Protein AF-A0A1Y1ZPH9-F1 (afdb_monomer)

Nearest PDB structures (foldseek):
  6wdq-assembly1_B  TM=2.060E-01  e=7.265E+00  Homo sapiens

Foldseek 3Di:
DDDPPDPPPPQDPVNLVLQLQLQQLLALDPVCSVVRDSVLSNVQFHCLQDDHPDRDHRDPVSVVLLVLLVVLLVVLVVVVVDDPVRVPDADPPHADAFADDPDQVVVVVCVVRSHPDQSNLSSVQSSCCSPPVNPDHDDDDDPDDDLALQVRQVVQQVVCVVQVNDSNNNRYRDDDHGSPPSVNSVVDDPVVSVVSVVCCVPPNCVVVVVVVVVVVVVVVVVVVVVVVVVVVVVVVVVVVVVVVVCCVVVPVVVVVVVVVVVVVVCVVCVVVVVVVVVVVVVVVVVD

Organism: NCBI:txid1231657

pLDDT: mean 87.26, std 13.14, range [34.59, 98.19]

Radius of gyration: 37.03 Å; Cα contacts (8 Å, |Δi|>4): 220; chains: 1; bounding box: 61×46×113 Å

Structure (mmCIF, N/CA/C/O backbone):
data_AF-A0A1Y1ZPH9-F1
#
_entry.id   AF-A0A1Y1ZPH9-F1
#
loop_
_atom_site.group_PDB
_atom_site.id
_atom_site.type_symbol
_atom_site.label_atom_id
_atom_site.label_alt_id
_atom_site.label_comp_id
_atom_site.label_asym_id
_atom_site.label_entity_id
_atom_site.label_seq_id
_atom_site.pdbx_PDB_ins_code
_atom_site.Cartn_x
_atom_site.Cartn_y
_atom_site.Cartn_z
_atom_site.occupancy
_atom_site.B_iso_or_equiv
_atom_site.auth_seq_id
_atom_site.auth_comp_id
_atom_site.auth_asym_id
_atom_site.auth_atom_id
_atom_site.pdbx_PDB_model_num
ATOM 1 N N . MET A 1 1 ? 31.134 6.533 3.953 1.00 39.41 1 MET A N 1
ATOM 2 C CA . MET A 1 1 ? 30.762 6.276 2.541 1.00 39.41 1 MET A CA 1
ATOM 3 C C . MET A 1 1 ? 31.807 5.359 1.910 1.00 39.41 1 MET A C 1
ATOM 5 O O . MET A 1 1 ? 32.845 5.834 1.468 1.00 39.41 1 MET A O 1
ATOM 9 N N . LYS A 1 2 ? 31.605 4.035 1.969 1.00 34.59 2 LYS A N 1
ATOM 10 C CA . LYS A 1 2 ? 32.538 3.051 1.391 1.00 34.59 2 LYS A CA 1
ATOM 11 C C . LYS A 1 2 ? 32.290 2.919 -0.117 1.00 34.59 2 LYS A C 1
ATOM 13 O O . LYS A 1 2 ? 31.149 2.952 -0.567 1.00 34.59 2 LYS A O 1
ATOM 18 N N . ARG A 1 3 ? 33.382 2.810 -0.876 1.00 37.91 3 ARG A N 1
ATOM 19 C CA . ARG A 1 3 ? 33.433 2.681 -2.337 1.00 37.91 3 ARG A CA 1
ATOM 20 C C . ARG A 1 3 ? 32.697 1.409 -2.792 1.00 37.91 3 ARG A C 1
ATOM 22 O O . ARG A 1 3 ? 33.178 0.314 -2.535 1.00 37.91 3 ARG A O 1
ATOM 29 N N . TYR A 1 4 ? 31.579 1.545 -3.508 1.00 41.81 4 TYR A N 1
ATOM 30 C CA . TYR A 1 4 ? 30.924 0.445 -4.241 1.00 41.81 4 TYR A CA 1
ATOM 31 C C . TYR A 1 4 ? 31.559 0.242 -5.631 1.00 41.81 4 TYR A C 1
ATOM 33 O O . TYR A 1 4 ? 30.869 0.108 -6.638 1.00 41.81 4 TYR A O 1
ATOM 41 N N . THR A 1 5 ? 32.889 0.287 -5.715 1.00 41.38 5 THR A N 1
ATOM 42 C CA . THR A 1 5 ? 33.629 0.056 -6.962 1.00 41.38 5 THR A CA 1
ATOM 43 C C . THR A 1 5 ? 34.045 -1.405 -7.043 1.00 41.38 5 THR A C 1
ATOM 45 O O . THR A 1 5 ? 34.823 -1.863 -6.213 1.00 41.38 5 THR A O 1
ATOM 48 N N . ASN A 1 6 ? 33.538 -2.097 -8.066 1.00 42.22 6 ASN A N 1
ATOM 49 C CA . ASN A 1 6 ? 33.933 -3.437 -8.505 1.00 42.22 6 ASN A CA 1
ATOM 50 C C . ASN A 1 6 ? 33.904 -4.524 -7.428 1.00 42.22 6 ASN A C 1
ATOM 52 O O . ASN A 1 6 ? 34.929 -5.098 -7.070 1.00 42.22 6 ASN A O 1
ATOM 56 N N . ILE A 1 7 ? 32.696 -4.911 -7.015 1.00 44.34 7 ILE A N 1
ATOM 57 C CA . ILE A 1 7 ? 32.513 -6.271 -6.517 1.00 44.34 7 ILE A CA 1
ATOM 58 C C . ILE A 1 7 ? 32.487 -7.203 -7.737 1.00 44.34 7 ILE A C 1
ATOM 60 O O . ILE A 1 7 ? 31.428 -7.578 -8.237 1.00 44.34 7 ILE A O 1
ATOM 64 N N . ALA A 1 8 ? 33.665 -7.559 -8.249 1.00 44.66 8 ALA A N 1
ATOM 65 C CA . ALA A 1 8 ? 33.818 -8.771 -9.043 1.00 44.66 8 ALA A CA 1
ATOM 66 C C . ALA A 1 8 ? 33.678 -9.960 -8.078 1.00 44.66 8 ALA A C 1
ATOM 68 O O . ALA A 1 8 ? 34.652 -10.618 -7.728 1.00 44.66 8 ALA A O 1
ATOM 69 N N . VAL A 1 9 ? 32.464 -10.173 -7.553 1.00 57.84 9 VAL A N 1
ATOM 70 C CA . VAL A 1 9 ? 32.152 -11.404 -6.825 1.00 57.84 9 VAL A CA 1
ATOM 71 C C . VAL A 1 9 ? 32.376 -12.537 -7.819 1.00 57.84 9 VAL A C 1
ATOM 73 O O . VAL A 1 9 ? 31.907 -12.453 -8.957 1.00 57.84 9 VAL A O 1
ATOM 76 N N . ASN A 1 10 ? 33.058 -13.601 -7.401 1.00 70.50 10 ASN A N 1
ATOM 77 C CA . ASN A 1 10 ? 32.964 -14.893 -8.075 1.00 70.50 10 ASN A CA 1
ATOM 78 C C . ASN A 1 10 ? 31.515 -15.389 -7.946 1.00 70.50 10 ASN A C 1
ATOM 80 O O . ASN A 1 10 ? 31.182 -16.155 -7.049 1.00 70.50 10 ASN A O 1
ATOM 84 N N . ILE A 1 11 ? 30.628 -14.869 -8.794 1.00 78.12 11 ILE A N 1
ATOM 85 C CA . ILE A 1 11 ? 29.235 -15.299 -8.876 1.00 78.12 11 ILE A CA 1
ATOM 86 C C . ILE A 1 11 ? 29.246 -16.702 -9.481 1.00 78.12 11 ILE A C 1
ATOM 88 O O . ILE A 1 11 ? 29.842 -16.917 -10.541 1.00 78.12 11 ILE A O 1
ATOM 92 N N . SER A 1 12 ? 28.591 -17.656 -8.819 1.00 89.75 12 SER A N 1
ATOM 93 C CA . SER A 1 12 ? 28.500 -19.018 -9.338 1.00 89.75 12 SER A CA 1
ATOM 94 C C . SER A 1 12 ? 27.784 -19.035 -10.698 1.00 89.75 12 SER A C 1
ATOM 96 O O . SER A 1 12 ? 26.979 -18.156 -11.024 1.00 89.75 12 SER A O 1
ATOM 98 N N . GLN A 1 13 ? 28.037 -20.059 -11.519 1.00 88.88 13 GLN A N 1
ATOM 99 C CA . GLN A 1 13 ? 27.302 -20.219 -12.784 1.00 88.88 13 GLN A CA 1
ATOM 100 C C . GLN A 1 13 ? 25.789 -20.348 -12.557 1.00 88.88 13 GLN A C 1
ATOM 102 O O . GLN A 1 13 ? 24.994 -19.883 -13.377 1.00 88.88 13 GLN A O 1
ATOM 107 N N . GLN A 1 14 ? 25.391 -20.931 -11.424 1.00 91.56 14 GLN A N 1
ATOM 108 C CA . GLN A 1 14 ? 23.995 -21.069 -11.030 1.00 91.56 14 GLN A CA 1
ATOM 109 C C . GLN A 1 14 ? 23.357 -19.708 -10.721 1.00 91.56 14 GLN A C 1
ATOM 111 O O . GLN A 1 14 ? 22.280 -19.411 -11.241 1.00 91.56 14 GLN A O 1
ATOM 116 N N . ASP A 1 15 ? 24.043 -18.844 -9.973 1.00 90.50 15 ASP A N 1
ATOM 117 C CA . ASP A 1 15 ? 23.563 -17.495 -9.651 1.00 90.50 15 ASP A CA 1
ATOM 118 C C . ASP A 1 15 ? 23.495 -16.603 -10.896 1.00 90.50 15 ASP A C 1
ATOM 120 O O . ASP A 1 15 ? 22.542 -15.844 -11.083 1.00 90.50 15 ASP A O 1
ATOM 124 N N . LEU A 1 16 ? 24.470 -16.728 -11.804 1.00 89.75 16 LEU A N 1
ATOM 125 C CA . LEU A 1 16 ? 24.449 -16.064 -13.111 1.00 89.75 16 LEU A CA 1
ATOM 126 C C . LEU A 1 16 ? 23.242 -16.504 -13.948 1.00 89.75 16 LEU A C 1
ATOM 128 O O . LEU A 1 16 ? 22.573 -15.670 -14.565 1.00 89.75 16 LEU A O 1
ATOM 132 N N . ALA A 1 17 ? 22.947 -17.806 -13.968 1.00 92.12 17 ALA A N 1
ATOM 133 C CA . ALA A 1 17 ? 21.788 -18.343 -14.669 1.00 92.12 17 ALA A CA 1
ATOM 134 C C . ALA A 1 17 ? 20.468 -17.869 -14.042 1.00 92.12 17 ALA A C 1
ATOM 136 O O . ALA A 1 17 ? 19.539 -17.525 -14.776 1.00 92.12 17 ALA A O 1
ATOM 137 N N . LEU A 1 18 ? 20.389 -17.807 -12.710 1.00 93.25 18 LEU A N 1
ATOM 138 C CA . LEU A 1 18 ? 19.223 -17.303 -11.988 1.00 93.25 18 LEU A CA 1
ATOM 139 C C . LEU A 1 18 ? 18.989 -15.813 -12.266 1.00 93.25 18 LEU A C 1
ATOM 141 O O . LEU A 1 18 ? 17.883 -15.432 -12.652 1.00 93.25 18 LEU A O 1
ATOM 145 N N . ALA A 1 19 ? 20.028 -14.984 -12.155 1.00 91.19 19 ALA A N 1
ATOM 146 C CA . ALA A 1 19 ? 19.949 -13.556 -12.452 1.00 91.19 19 ALA A CA 1
ATOM 147 C C . ALA A 1 19 ? 19.468 -13.301 -13.889 1.00 91.19 19 ALA A C 1
ATOM 149 O O . ALA A 1 19 ? 18.577 -12.483 -14.109 1.00 91.19 19 ALA A O 1
ATOM 150 N N . TYR A 1 20 ? 19.987 -14.063 -14.858 1.00 91.19 20 TYR A N 1
ATOM 151 C CA . TYR A 1 20 ? 19.542 -13.974 -16.247 1.00 91.19 20 TYR A CA 1
ATOM 152 C C . TYR A 1 20 ? 18.053 -14.326 -16.403 1.00 91.19 20 TYR A C 1
ATOM 154 O O . TYR A 1 20 ? 17.322 -13.617 -17.092 1.00 91.19 20 TYR A O 1
ATOM 162 N N . ARG A 1 21 ? 17.573 -15.386 -15.737 1.00 92.50 21 ARG A N 1
ATOM 163 C CA . ARG A 1 21 ? 16.145 -15.758 -15.757 1.00 92.50 21 ARG A CA 1
ATOM 164 C C . ARG A 1 21 ? 15.258 -14.646 -15.191 1.00 92.50 21 ARG A C 1
ATOM 166 O O . ARG A 1 21 ? 14.198 -14.392 -15.756 1.00 92.50 21 ARG A O 1
ATOM 173 N N . ILE A 1 22 ? 15.696 -13.964 -14.131 1.00 92.69 22 ILE A N 1
ATOM 174 C CA . ILE A 1 22 ? 14.984 -12.815 -13.546 1.00 92.69 22 ILE A CA 1
ATOM 175 C C . ILE A 1 22 ? 14.958 -11.630 -14.525 1.00 92.69 22 ILE A C 1
ATOM 177 O O . ILE A 1 22 ? 13.895 -11.056 -14.767 1.00 92.69 22 ILE A O 1
ATOM 181 N N . ASP A 1 23 ? 16.093 -11.293 -15.149 1.00 89.50 23 ASP A N 1
ATOM 182 C CA . ASP A 1 23 ? 16.175 -10.215 -16.148 1.00 89.50 23 ASP A CA 1
ATOM 183 C C . ASP A 1 23 ? 15.233 -10.460 -17.346 1.00 89.50 23 ASP A C 1
ATOM 185 O O . ASP A 1 23 ? 14.631 -9.514 -17.874 1.00 89.50 23 ASP A O 1
ATOM 189 N N . VAL A 1 24 ? 15.087 -11.725 -17.760 1.00 88.50 24 VAL A N 1
ATOM 190 C CA . VAL A 1 24 ? 14.150 -12.156 -18.808 1.00 88.50 24 VAL A CA 1
ATOM 191 C C . VAL A 1 24 ? 12.698 -12.076 -18.330 1.00 88.50 24 VAL A C 1
ATOM 193 O O . VAL A 1 24 ? 11.854 -11.551 -19.054 1.00 88.50 24 VAL A O 1
ATOM 196 N N . ALA A 1 25 ? 12.395 -12.520 -17.107 1.00 89.56 25 ALA A N 1
ATOM 197 C CA . ALA A 1 25 ? 11.035 -12.507 -16.557 1.00 89.56 25 ALA A CA 1
ATOM 198 C C . ALA A 1 25 ? 10.433 -11.095 -16.448 1.00 89.56 25 ALA A C 1
ATOM 200 O O . ALA A 1 25 ? 9.227 -10.928 -16.600 1.00 89.56 25 ALA A O 1
ATOM 201 N N . LEU A 1 26 ? 11.264 -10.063 -16.278 1.00 85.62 26 LEU A N 1
ATOM 202 C CA . LEU A 1 26 ? 10.818 -8.666 -16.257 1.00 85.62 26 LEU A CA 1
ATOM 203 C C . LEU A 1 26 ? 10.283 -8.163 -17.617 1.00 85.62 26 LEU A C 1
ATOM 205 O O . LEU A 1 26 ? 9.878 -7.002 -17.736 1.00 85.62 26 LEU A O 1
ATOM 209 N N . GLN A 1 27 ? 10.419 -8.912 -18.718 1.00 74.06 27 GLN A N 1
ATOM 210 C CA . GLN A 1 27 ? 10.237 -8.403 -20.086 1.00 74.06 27 GLN A CA 1
ATOM 211 C C . GLN A 1 27 ? 8.806 -8.546 -20.615 1.00 74.06 27 GLN A C 1
ATOM 213 O O . GLN A 1 27 ? 8.346 -9.653 -20.860 1.00 74.06 27 GLN A O 1
ATOM 218 N N . PRO A 1 28 ? 8.133 -7.430 -20.948 1.00 62.50 28 PRO A N 1
ATOM 219 C CA . PRO A 1 28 ? 6.771 -7.476 -21.483 1.00 62.50 28 PRO A CA 1
ATOM 220 C C . PRO A 1 28 ? 6.656 -7.857 -22.962 1.00 62.50 28 PRO A C 1
ATOM 222 O O . PRO A 1 28 ? 5.552 -7.875 -23.493 1.00 62.50 28 PRO A O 1
ATOM 225 N N . SER A 1 29 ? 7.763 -8.052 -23.686 1.00 60.94 29 SER A N 1
ATOM 226 C CA . SER A 1 29 ? 7.715 -8.357 -25.124 1.00 60.94 29 SER A CA 1
ATOM 227 C C . SER A 1 29 ? 8.994 -9.030 -25.610 1.00 60.94 29 SER A C 1
ATOM 229 O O . SER A 1 29 ? 10.088 -8.579 -25.259 1.00 60.94 29 SER A O 1
ATOM 231 N N . VAL A 1 30 ? 8.851 -9.985 -26.530 1.00 55.72 30 VAL A N 1
ATOM 232 C CA . VAL A 1 30 ? 9.946 -10.745 -27.162 1.00 55.72 30 VAL A CA 1
ATOM 233 C C . VAL A 1 30 ? 10.984 -9.840 -27.851 1.00 55.72 30 VAL A C 1
ATOM 235 O O . VAL A 1 30 ? 12.180 -10.109 -27.806 1.00 55.72 30 VAL A O 1
ATOM 238 N N . ALA A 1 31 ? 10.566 -8.708 -28.429 1.00 58.59 31 ALA A N 1
ATOM 239 C CA . ALA A 1 31 ? 11.478 -7.774 -29.100 1.00 58.59 31 ALA A CA 1
ATOM 240 C C . ALA A 1 31 ? 12.470 -7.098 -28.133 1.00 58.59 31 ALA A C 1
ATOM 242 O O . ALA A 1 31 ? 13.662 -7.010 -28.415 1.00 58.59 31 ALA A O 1
ATOM 243 N N . ARG A 1 32 ? 12.002 -6.669 -26.951 1.00 59.66 32 ARG A N 1
ATOM 244 C CA . ARG A 1 32 ? 12.881 -6.128 -25.896 1.00 59.66 32 ARG A CA 1
ATOM 245 C C . ARG A 1 32 ? 13.661 -7.221 -25.176 1.00 59.66 32 ARG A C 1
ATOM 247 O O . ARG A 1 32 ? 14.677 -6.908 -24.559 1.00 59.66 32 ARG A O 1
ATOM 254 N N . ALA A 1 33 ? 13.225 -8.476 -25.295 1.00 57.44 33 ALA A N 1
ATOM 255 C CA . ALA A 1 33 ? 13.911 -9.598 -24.686 1.00 57.44 33 ALA A CA 1
ATOM 256 C C . ALA A 1 33 ? 15.308 -9.828 -25.227 1.00 57.44 33 ALA A C 1
ATOM 258 O O . ALA A 1 33 ? 16.253 -10.025 -24.469 1.00 57.44 33 ALA A O 1
ATOM 259 N N . ARG A 1 34 ? 15.452 -9.647 -26.540 1.00 61.75 34 ARG A N 1
ATOM 260 C CA . ARG A 1 34 ? 16.733 -9.747 -27.243 1.00 61.75 34 ARG A CA 1
ATOM 261 C C . ARG A 1 34 ? 17.777 -8.734 -26.761 1.00 61.75 34 ARG A C 1
ATOM 263 O O . ARG A 1 34 ? 18.962 -8.930 -27.006 1.00 61.75 34 ARG A O 1
ATOM 270 N N . ARG A 1 35 ? 17.357 -7.669 -26.066 1.00 78.69 35 ARG A N 1
ATOM 271 C CA . ARG A 1 35 ? 18.254 -6.620 -25.570 1.00 78.69 35 ARG A CA 1
ATOM 272 C C . ARG A 1 35 ? 19.009 -7.018 -24.300 1.00 78.69 35 ARG A C 1
ATOM 274 O O . ARG A 1 35 ? 20.110 -6.522 -24.104 1.00 78.69 35 ARG A O 1
ATOM 281 N N . TRP A 1 36 ? 18.455 -7.897 -23.461 1.00 82.12 36 TRP A N 1
ATOM 282 C CA . TRP A 1 36 ? 19.142 -8.410 -22.270 1.00 82.12 36 TRP A CA 1
ATOM 283 C C . TRP A 1 36 ? 19.551 -9.861 -22.498 1.00 82.12 36 TRP A C 1
ATOM 285 O O . TRP A 1 36 ? 18.711 -10.736 -22.692 1.00 82.12 36 TRP A O 1
ATOM 295 N N . ASN A 1 37 ? 20.854 -10.118 -22.488 1.00 87.81 37 ASN A N 1
ATOM 296 C CA . ASN A 1 37 ? 21.428 -11.425 -22.784 1.00 87.81 37 ASN A CA 1
ATOM 297 C C . ASN A 1 37 ? 22.414 -11.851 -21.687 1.00 87.81 37 ASN A C 1
ATOM 299 O O . ASN A 1 37 ? 22.807 -11.055 -20.833 1.00 87.81 37 ASN A O 1
ATOM 303 N N . ARG A 1 38 ? 22.841 -13.118 -21.733 1.00 88.62 38 ARG A N 1
ATOM 304 C CA . ARG A 1 38 ? 23.772 -13.690 -20.749 1.00 88.62 38 ARG A CA 1
ATOM 305 C C . ARG A 1 38 ? 25.101 -12.938 -20.669 1.00 88.62 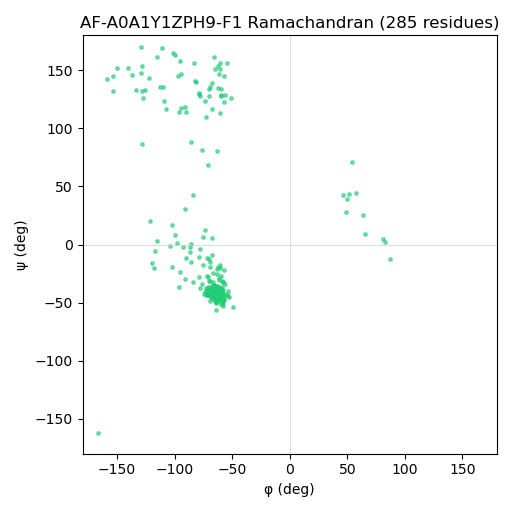38 ARG A C 1
ATOM 307 O O . ARG A 1 38 ? 25.673 -12.881 -19.587 1.00 88.62 38 ARG A O 1
ATOM 314 N N . ALA A 1 39 ? 25.586 -12.359 -21.770 1.00 89.12 39 ALA A N 1
ATOM 315 C CA . ALA A 1 39 ? 26.833 -11.596 -21.769 1.00 89.12 39 ALA A CA 1
ATOM 316 C C . ALA A 1 39 ? 26.698 -10.313 -20.935 1.00 89.12 39 ALA A C 1
ATOM 318 O O . ALA A 1 39 ? 27.564 -10.033 -20.111 1.00 89.12 39 ALA A O 1
ATOM 319 N N . LEU A 1 40 ? 25.578 -9.593 -21.064 1.00 87.38 40 LEU A N 1
ATOM 320 C CA . LEU A 1 40 ? 25.278 -8.418 -20.240 1.00 87.38 40 LEU A CA 1
ATOM 321 C C . LEU A 1 40 ? 25.116 -8.784 -18.762 1.00 87.38 40 LEU A C 1
ATOM 323 O O . LEU A 1 40 ? 25.691 -8.114 -17.905 1.00 87.38 40 LEU A O 1
ATOM 327 N N . THR A 1 41 ? 24.407 -9.876 -18.457 1.00 86.12 41 THR A N 1
ATOM 328 C CA . THR A 1 41 ? 24.297 -10.378 -17.080 1.00 86.12 41 THR A CA 1
ATOM 329 C C . THR A 1 41 ? 25.675 -10.779 -16.528 1.00 86.12 41 THR A C 1
ATOM 331 O O . THR A 1 41 ? 26.012 -10.433 -15.394 1.00 86.12 41 THR A O 1
ATOM 334 N N . LYS A 1 42 ? 26.527 -11.438 -17.322 1.00 86.44 42 LYS A N 1
ATOM 335 C CA . LYS A 1 42 ? 27.904 -11.786 -16.926 1.00 86.44 42 LYS A CA 1
ATOM 336 C C . LYS A 1 42 ? 28.769 -10.546 -16.687 1.00 86.44 42 LYS A C 1
ATOM 338 O O . LYS A 1 42 ? 29.545 -10.530 -15.742 1.00 86.44 42 LYS A O 1
ATOM 343 N N . ALA A 1 43 ? 28.576 -9.494 -17.477 1.00 85.62 43 ALA A N 1
ATOM 344 C CA . ALA A 1 43 ? 29.225 -8.195 -17.304 1.00 85.62 43 ALA A CA 1
ATOM 345 C C . ALA A 1 43 ? 28.637 -7.351 -16.150 1.00 85.62 43 ALA A C 1
ATOM 347 O O . ALA A 1 43 ? 29.001 -6.191 -15.986 1.00 85.62 43 ALA A O 1
ATOM 348 N N . GLY A 1 44 ? 27.720 -7.903 -15.345 1.00 82.44 44 GLY A N 1
ATOM 349 C CA . GLY A 1 44 ? 27.164 -7.224 -14.170 1.00 82.44 44 GLY A CA 1
ATOM 350 C C . GLY A 1 44 ? 26.021 -6.252 -14.471 1.00 82.44 44 GLY A C 1
ATOM 351 O O . GLY A 1 44 ? 25.470 -5.653 -13.548 1.00 82.44 44 GLY A O 1
ATOM 352 N N . HIS A 1 45 ? 25.595 -6.121 -15.729 1.00 85.88 45 HIS A N 1
ATOM 353 C CA . HIS A 1 45 ? 24.394 -5.355 -16.040 1.00 85.88 45 HIS A CA 1
ATOM 354 C C . HIS A 1 45 ? 23.161 -6.116 -15.543 1.00 85.88 45 HIS A C 1
ATOM 356 O O . HIS A 1 45 ? 23.029 -7.325 -15.743 1.00 85.88 45 HIS A O 1
ATOM 362 N N . ARG A 1 46 ? 22.256 -5.403 -14.876 1.00 86.00 46 ARG A N 1
ATOM 363 C CA . ARG A 1 46 ? 20.981 -5.929 -14.377 1.00 86.00 46 ARG A CA 1
ATOM 364 C C . ARG A 1 46 ? 19.892 -4.951 -14.735 1.00 86.00 46 ARG A C 1
ATOM 366 O O . ARG A 1 46 ? 20.043 -3.755 -14.486 1.00 86.00 46 ARG A O 1
ATOM 373 N N . ARG A 1 47 ? 18.777 -5.437 -15.271 1.00 82.75 47 ARG A N 1
ATOM 374 C CA . ARG A 1 47 ? 17.702 -4.540 -15.699 1.00 82.75 47 ARG A CA 1
ATOM 375 C C . ARG A 1 47 ? 17.104 -3.772 -14.526 1.00 82.75 47 ARG A C 1
ATOM 377 O O . ARG A 1 47 ? 16.864 -2.577 -14.638 1.00 82.75 47 ARG A O 1
ATOM 384 N N . TYR A 1 48 ? 16.888 -4.456 -13.408 1.00 82.88 48 TYR A N 1
ATOM 385 C CA . TYR A 1 48 ? 16.304 -3.881 -12.196 1.00 82.88 48 TYR A CA 1
ATOM 386 C C . TYR A 1 48 ? 17.252 -2.928 -11.448 1.00 82.88 48 TYR A C 1
ATOM 388 O O . TYR A 1 48 ? 16.803 -2.191 -10.576 1.00 82.88 48 TYR A O 1
ATOM 396 N N . LEU A 1 49 ? 18.542 -2.903 -11.810 1.00 86.94 49 LEU A N 1
ATOM 397 C CA . LEU A 1 49 ? 19.524 -1.938 -11.299 1.00 86.94 49 LEU A CA 1
ATOM 398 C C . LEU A 1 49 ? 19.865 -0.844 -12.320 1.00 86.94 49 LEU A C 1
ATOM 400 O O . LEU A 1 49 ? 20.663 0.044 -12.023 1.00 86.94 49 LEU A O 1
ATOM 404 N N . ALA A 1 50 ? 19.283 -0.890 -13.517 1.00 83.62 50 ALA A N 1
ATOM 405 C CA . ALA A 1 50 ? 19.506 0.082 -14.577 1.00 83.62 50 ALA A CA 1
ATOM 406 C C . ALA A 1 50 ? 18.345 1.082 -14.668 1.00 83.62 50 ALA A C 1
ATOM 408 O O . ALA A 1 50 ? 17.254 0.877 -14.133 1.00 83.62 50 ALA A O 1
ATOM 409 N N . LYS A 1 51 ? 18.575 2.195 -15.372 1.00 77.56 51 LYS A N 1
ATOM 410 C CA . LYS A 1 51 ? 17.493 3.117 -15.728 1.00 77.56 51 LYS A CA 1
ATOM 411 C C . LYS A 1 51 ? 16.579 2.440 -16.754 1.00 77.56 51 LYS A C 1
ATOM 413 O O . LYS A 1 51 ? 17.065 1.833 -17.709 1.00 77.56 51 LYS A O 1
ATOM 418 N N . ASP A 1 52 ? 15.264 2.559 -16.568 1.00 70.81 52 ASP A N 1
ATOM 419 C CA . ASP A 1 52 ? 14.282 1.879 -17.420 1.00 70.81 52 ASP A CA 1
ATOM 420 C C . ASP A 1 52 ? 14.537 2.120 -18.907 1.00 70.81 52 ASP A C 1
ATOM 422 O O . ASP A 1 52 ? 14.619 3.255 -19.371 1.00 70.81 52 ASP A O 1
ATOM 426 N N . GLY A 1 53 ? 14.641 1.025 -19.659 1.00 67.94 53 GLY A N 1
ATOM 427 C CA . GLY A 1 53 ? 14.821 1.074 -21.106 1.00 67.94 53 GLY A CA 1
ATOM 428 C C . GLY A 1 53 ? 16.253 1.323 -21.583 1.00 67.94 53 GLY A C 1
ATOM 429 O O . GLY A 1 53 ? 16.448 1.387 -22.797 1.00 67.94 53 GLY A O 1
ATOM 430 N N . TYR A 1 54 ? 17.254 1.389 -20.701 1.00 76.19 54 TYR A N 1
ATOM 431 C CA . TYR A 1 54 ? 18.659 1.550 -21.084 1.00 76.19 54 TYR A CA 1
ATOM 432 C C . TYR A 1 54 ? 19.530 0.406 -20.549 1.00 76.19 54 TYR A C 1
ATOM 434 O O . TYR A 1 54 ? 19.316 -0.093 -19.447 1.00 76.19 54 TYR A O 1
ATOM 442 N N . ILE A 1 55 ? 20.525 -0.016 -21.339 1.00 80.81 55 ILE A N 1
ATOM 443 C CA . ILE A 1 55 ? 21.594 -0.903 -20.861 1.00 80.81 55 ILE A CA 1
ATOM 444 C C . ILE A 1 55 ? 22.647 0.009 -20.238 1.00 80.81 55 ILE A C 1
ATOM 446 O O . ILE A 1 55 ? 23.536 0.503 -20.925 1.00 80.81 55 ILE A O 1
ATOM 450 N N . THR A 1 56 ? 22.497 0.300 -18.952 1.00 80.38 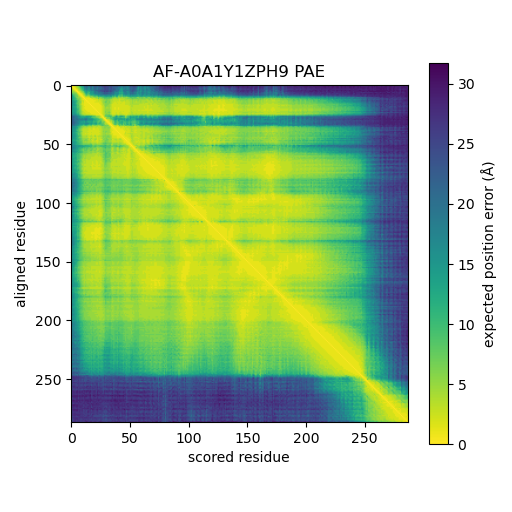56 THR A N 1
ATOM 451 C CA . THR A 1 56 ? 23.481 1.073 -18.188 1.00 80.38 56 THR A CA 1
ATOM 452 C C . THR A 1 56 ? 24.095 0.200 -17.101 1.00 80.38 56 THR A C 1
ATOM 454 O O . THR A 1 56 ? 23.515 -0.830 -16.739 1.00 80.38 56 THR A O 1
ATOM 457 N N . PRO A 1 57 ? 25.255 0.584 -16.551 1.00 80.38 57 PRO A N 1
ATOM 458 C CA . PRO A 1 57 ? 25.721 0.032 -15.287 1.00 80.38 57 PRO A CA 1
ATOM 459 C C . PRO A 1 57 ? 24.665 0.188 -14.185 1.00 80.38 57 PRO A C 1
ATOM 461 O O . PRO A 1 57 ? 23.794 1.069 -14.258 1.00 80.38 57 PRO A O 1
ATOM 464 N N . ALA A 1 58 ? 24.763 -0.674 -13.172 1.00 82.94 58 ALA A N 1
ATOM 465 C CA . ALA A 1 58 ? 23.934 -0.597 -11.979 1.00 82.94 58 ALA A CA 1
ATOM 466 C C . ALA A 1 58 ? 24.081 0.783 -11.321 1.00 82.94 58 ALA A C 1
ATOM 468 O O . ALA A 1 58 ? 25.195 1.243 -11.072 1.00 82.94 58 ALA A O 1
ATOM 469 N N . GLN A 1 59 ? 22.963 1.451 -11.045 1.00 85.56 59 GLN A N 1
ATOM 470 C CA . GLN A 1 59 ? 22.983 2.720 -10.325 1.00 85.56 59 GLN A CA 1
ATOM 471 C C . GLN A 1 59 ? 23.146 2.447 -8.825 1.00 85.56 59 GLN A C 1
ATOM 473 O O . GLN A 1 59 ? 22.364 1.663 -8.277 1.00 85.56 59 GLN A O 1
ATOM 478 N N . PRO A 1 60 ? 24.094 3.107 -8.133 1.00 88.38 60 PRO A N 1
ATOM 479 C CA . PRO A 1 60 ? 24.333 2.870 -6.710 1.00 88.38 60 PRO A CA 1
ATOM 480 C C . PRO A 1 60 ? 23.077 3.010 -5.842 1.00 88.38 60 PRO A C 1
ATOM 482 O O . PRO A 1 60 ? 22.842 2.179 -4.969 1.00 88.38 60 PRO A O 1
ATOM 485 N N . SER A 1 61 ? 22.230 4.003 -6.128 1.00 88.31 61 SER A N 1
ATOM 486 C CA . SER A 1 61 ? 20.977 4.230 -5.398 1.00 88.31 61 SER A CA 1
ATOM 487 C C . SER A 1 61 ? 19.970 3.089 -5.561 1.00 88.31 61 SER A C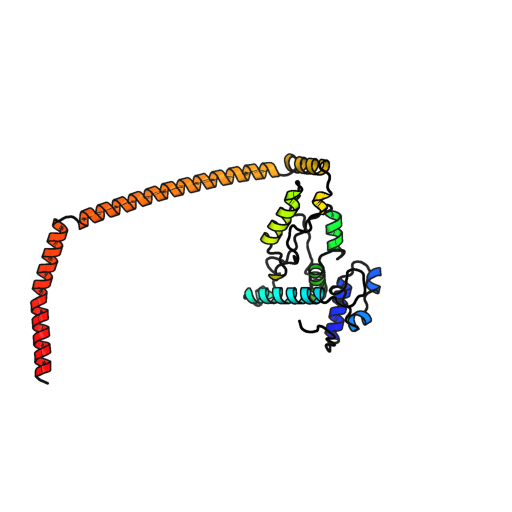 1
ATOM 489 O O . SER A 1 61 ? 19.276 2.745 -4.608 1.00 88.31 61 SER A O 1
ATOM 491 N N . TYR A 1 62 ? 19.906 2.456 -6.735 1.00 87.88 62 TYR A N 1
ATOM 492 C CA . TYR A 1 62 ? 19.003 1.324 -6.967 1.00 87.88 62 TYR A CA 1
ATOM 493 C C . TYR A 1 62 ? 19.511 0.067 -6.285 1.00 87.88 62 TYR A C 1
ATOM 495 O O . TYR A 1 62 ? 18.739 -0.631 -5.635 1.00 87.88 62 TYR A O 1
ATOM 503 N N . THR A 1 63 ? 20.815 -0.184 -6.371 1.00 90.19 63 THR A N 1
ATOM 504 C CA . THR A 1 63 ? 21.456 -1.278 -5.644 1.00 90.19 63 THR A CA 1
ATOM 505 C C . THR A 1 63 ? 21.219 -1.141 -4.140 1.00 90.19 63 THR A C 1
ATOM 507 O O . THR A 1 63 ? 20.774 -2.093 -3.504 1.00 90.19 63 THR A O 1
ATOM 510 N N . GLN A 1 64 ? 21.422 0.055 -3.581 1.00 91.69 64 GLN A N 1
ATOM 511 C CA . GLN A 1 64 ? 21.148 0.331 -2.171 1.00 91.69 64 GLN A CA 1
ATOM 512 C C . GLN A 1 64 ? 19.671 0.113 -1.815 1.00 91.69 64 GLN A C 1
ATOM 514 O O . GLN A 1 64 ? 19.385 -0.500 -0.792 1.00 91.69 64 GLN A O 1
ATOM 519 N N . GLY A 1 65 ? 18.737 0.561 -2.662 1.00 92.06 65 GLY A N 1
ATOM 520 C CA . GLY A 1 65 ? 17.303 0.349 -2.450 1.00 92.06 65 GLY A CA 1
ATOM 521 C C . GLY A 1 65 ? 16.907 -1.130 -2.431 1.00 92.06 65 GLY A C 1
ATOM 522 O O . GLY A 1 65 ? 16.124 -1.539 -1.578 1.00 92.06 65 GLY A O 1
ATOM 523 N N . VAL A 1 66 ? 17.484 -1.948 -3.319 1.00 93.50 66 VAL A N 1
ATOM 524 C CA . VAL A 1 66 ? 17.255 -3.404 -3.340 1.00 93.50 66 VAL A CA 1
ATOM 525 C C . VAL A 1 66 ? 17.793 -4.065 -2.073 1.00 93.50 66 VAL A C 1
ATOM 527 O O . VAL A 1 66 ? 17.088 -4.875 -1.477 1.00 93.50 66 VAL A O 1
ATOM 530 N N . TYR A 1 67 ? 19.005 -3.709 -1.634 1.00 94.19 67 TYR A N 1
ATOM 531 C CA . TYR A 1 67 ? 19.566 -4.250 -0.393 1.00 94.19 67 TYR A CA 1
ATOM 532 C C . TYR A 1 67 ? 18.747 -3.846 0.833 1.00 94.19 67 TYR A C 1
ATOM 534 O O . TYR A 1 67 ? 18.400 -4.711 1.630 1.00 94.19 67 TYR A O 1
ATOM 542 N N . ALA A 1 68 ? 18.377 -2.568 0.946 1.00 95.06 68 ALA A N 1
ATOM 543 C CA . ALA A 1 68 ? 17.555 -2.078 2.048 1.00 95.06 68 ALA A CA 1
ATOM 544 C C . ALA A 1 68 ? 16.185 -2.775 2.094 1.00 95.06 68 ALA A C 1
ATOM 546 O O . ALA A 1 68 ? 15.718 -3.152 3.166 1.00 95.06 68 ALA A O 1
ATOM 547 N N . PHE A 1 69 ? 15.560 -2.995 0.932 1.00 95.88 69 PHE A N 1
ATOM 548 C CA . PHE A 1 69 ? 14.316 -3.756 0.838 1.00 95.88 69 PHE A CA 1
ATOM 549 C C . PHE A 1 69 ? 14.504 -5.213 1.280 1.00 95.88 69 PHE A C 1
ATOM 551 O O . PHE A 1 69 ? 13.744 -5.696 2.115 1.00 95.88 69 PHE A O 1
ATOM 558 N N . ALA A 1 70 ? 15.527 -5.905 0.770 1.00 95.69 70 ALA A N 1
ATOM 559 C CA . ALA A 1 70 ? 15.800 -7.296 1.129 1.00 95.69 70 ALA A CA 1
ATOM 560 C C . ALA A 1 70 ? 16.074 -7.460 2.633 1.00 95.69 70 ALA A C 1
ATOM 562 O O . ALA A 1 70 ? 15.532 -8.365 3.264 1.00 95.69 70 ALA A O 1
ATOM 563 N N . GLU A 1 71 ? 16.859 -6.556 3.220 1.00 97.06 71 GLU A N 1
ATOM 564 C CA . GLU A 1 71 ? 17.132 -6.528 4.656 1.00 97.06 71 GLU A CA 1
ATOM 565 C C . GLU A 1 71 ? 15.859 -6.272 5.473 1.00 97.06 71 GLU A C 1
ATOM 567 O O . GLU A 1 71 ? 15.627 -6.930 6.486 1.00 97.06 71 GLU A O 1
ATOM 572 N N . ALA A 1 72 ? 14.996 -5.349 5.041 1.00 96.69 72 ALA A N 1
ATOM 573 C CA . ALA A 1 72 ? 13.734 -5.077 5.720 1.00 96.69 72 ALA A CA 1
ATOM 574 C C . ALA A 1 72 ? 12.775 -6.278 5.672 1.00 96.69 72 ALA A C 1
ATOM 576 O O . ALA A 1 72 ? 12.193 -6.629 6.698 1.00 96.69 72 ALA A O 1
ATOM 577 N N . VAL A 1 73 ? 12.652 -6.946 4.518 1.00 94.56 73 VAL A N 1
ATOM 578 C CA . VAL A 1 73 ? 11.857 -8.180 4.386 1.00 94.56 73 VAL A CA 1
ATOM 579 C C . VAL A 1 73 ? 12.421 -9.278 5.281 1.00 94.56 73 VAL A C 1
ATOM 581 O O . VAL A 1 73 ? 11.665 -9.906 6.017 1.00 94.56 73 VAL A O 1
ATOM 584 N N . TYR A 1 74 ? 13.742 -9.476 5.271 1.00 94.12 74 TYR A N 1
ATOM 585 C CA . TYR A 1 74 ? 14.397 -10.459 6.130 1.00 94.12 74 TYR A CA 1
ATOM 586 C C . TYR A 1 74 ? 14.109 -10.190 7.612 1.00 94.12 74 TYR A C 1
ATOM 588 O O . TYR A 1 74 ? 13.631 -11.080 8.310 1.00 94.12 74 TYR A O 1
ATOM 596 N N . ARG A 1 75 ? 14.313 -8.951 8.081 1.00 95.50 75 ARG A N 1
ATOM 597 C CA . ARG A 1 75 ? 14.020 -8.560 9.470 1.00 95.50 75 ARG A CA 1
ATOM 598 C C . ARG A 1 75 ? 12.561 -8.805 9.842 1.00 95.50 75 ARG A C 1
ATOM 600 O O . ARG A 1 75 ? 12.305 -9.337 10.917 1.00 95.50 75 ARG A O 1
ATOM 607 N N . ARG A 1 76 ? 11.618 -8.474 8.954 1.00 93.44 76 ARG A N 1
ATOM 608 C CA . ARG A 1 76 ? 10.191 -8.732 9.181 1.00 93.44 76 ARG A CA 1
ATOM 609 C C . ARG A 1 76 ? 9.893 -10.225 9.299 1.00 93.44 76 ARG A C 1
ATOM 611 O O . ARG A 1 76 ? 9.162 -10.623 10.195 1.00 93.44 76 ARG A O 1
ATOM 618 N N . VAL A 1 77 ? 10.438 -11.056 8.410 1.00 91.25 77 VAL A N 1
ATOM 619 C CA . VAL A 1 77 ? 10.246 -12.516 8.475 1.00 91.25 77 VAL A CA 1
ATOM 620 C C . VAL A 1 77 ? 10.767 -13.065 9.803 1.00 91.25 77 VAL A C 1
ATOM 622 O O . VAL A 1 77 ? 10.063 -13.823 10.461 1.00 91.25 77 VAL A O 1
ATOM 625 N N . GLN A 1 78 ? 11.954 -12.627 10.231 1.00 92.06 78 GLN A N 1
ATOM 626 C CA . GLN A 1 78 ? 12.532 -13.026 11.516 1.00 92.06 78 GLN A CA 1
ATOM 627 C C . GLN A 1 78 ? 11.667 -12.575 12.702 1.00 92.06 78 GLN A C 1
ATOM 629 O O . GLN A 1 78 ? 11.434 -13.356 13.616 1.00 92.06 78 GLN A O 1
ATOM 634 N N . SER A 1 79 ? 11.128 -11.350 12.679 1.00 93.19 79 SER A N 1
ATOM 635 C CA . SER A 1 79 ? 10.319 -10.829 13.792 1.00 93.19 79 SER A CA 1
ATOM 636 C C . SER A 1 79 ? 8.966 -11.520 13.963 1.00 93.19 79 SER A C 1
ATOM 638 O O . SER A 1 79 ? 8.355 -11.401 15.018 1.00 93.19 79 SER A O 1
ATOM 640 N N . LEU A 1 80 ? 8.468 -12.198 12.926 1.00 89.88 80 LEU A N 1
ATOM 641 C CA . LEU A 1 80 ? 7.182 -12.891 12.980 1.00 89.88 80 LEU A CA 1
ATOM 642 C C . LEU A 1 80 ? 7.255 -14.241 13.712 1.00 89.88 80 LEU A C 1
ATOM 644 O O . LEU A 1 80 ? 6.200 -14.805 13.984 1.00 89.88 80 LEU A O 1
ATOM 648 N N . ASN A 1 81 ? 8.456 -14.755 14.025 1.00 89.62 81 ASN A N 1
ATOM 649 C CA . ASN A 1 81 ? 8.657 -16.049 14.695 1.00 89.62 81 ASN A CA 1
ATOM 650 C C . ASN A 1 81 ? 7.805 -17.180 14.079 1.00 89.62 81 ASN A C 1
ATOM 652 O O . ASN A 1 81 ? 7.169 -17.960 14.788 1.00 89.62 81 ASN A O 1
ATOM 656 N N . LEU A 1 82 ? 7.746 -17.227 12.743 1.00 89.38 82 LEU A N 1
ATOM 657 C CA . LEU A 1 82 ? 6.892 -18.163 12.013 1.00 89.38 82 LEU A CA 1
ATOM 658 C C . LEU A 1 82 ? 7.376 -19.605 12.191 1.00 89.38 82 LEU A C 1
ATOM 660 O O . LEU A 1 82 ? 8.572 -19.884 12.103 1.00 89.38 82 LEU A O 1
ATOM 664 N N . SER A 1 83 ? 6.430 -20.527 12.371 1.00 92.00 83 SER A N 1
ATOM 665 C CA . SER A 1 83 ? 6.710 -21.963 12.321 1.00 92.00 83 SER A CA 1
ATOM 666 C C . SER A 1 83 ? 7.142 -22.396 10.912 1.00 92.00 83 SER A C 1
ATOM 668 O O . SER A 1 83 ? 6.853 -21.717 9.922 1.00 92.00 83 SER A O 1
ATOM 670 N N . GLU A 1 84 ? 7.782 -23.562 10.783 1.00 90.00 84 GLU A N 1
ATOM 671 C CA . GLU A 1 84 ? 8.139 -24.117 9.465 1.00 90.00 84 GLU A CA 1
ATOM 672 C C . GLU A 1 84 ? 6.919 -24.318 8.551 1.00 90.00 84 GLU A C 1
ATOM 674 O O . GLU A 1 84 ? 7.023 -24.154 7.334 1.00 90.00 84 GLU A O 1
ATOM 679 N N . GLU A 1 85 ? 5.751 -24.638 9.116 1.00 91.06 85 GLU A N 1
ATOM 680 C CA . GLU A 1 85 ? 4.510 -24.761 8.346 1.00 91.06 85 GLU A CA 1
ATOM 681 C C . GLU A 1 85 ? 3.968 -23.399 7.902 1.00 91.06 85 GLU A C 1
ATOM 683 O O . GLU A 1 85 ? 3.493 -23.259 6.773 1.00 91.06 85 GLU A O 1
ATOM 688 N N . ASP A 1 86 ? 4.078 -22.365 8.739 1.00 88.50 86 ASP A N 1
ATOM 689 C CA . ASP A 1 86 ? 3.658 -21.011 8.367 1.00 88.50 86 ASP A CA 1
ATOM 690 C C . ASP A 1 86 ? 4.578 -20.390 7.313 1.00 88.50 86 ASP A C 1
ATOM 692 O O . ASP A 1 86 ? 4.102 -19.674 6.433 1.00 88.50 86 ASP A O 1
ATOM 696 N N . MET A 1 87 ? 5.865 -20.744 7.312 1.00 85.50 87 MET A N 1
ATOM 697 C CA . MET A 1 87 ? 6.820 -20.345 6.271 1.00 85.50 87 MET A CA 1
ATOM 698 C C . MET A 1 87 ? 6.461 -20.878 4.873 1.00 85.50 87 MET A C 1
ATOM 700 O O . MET A 1 87 ? 6.920 -20.334 3.867 1.00 85.50 87 MET A O 1
ATOM 704 N N . LYS A 1 88 ? 5.624 -21.921 4.781 1.00 86.06 88 LYS A N 1
ATOM 705 C CA . LYS A 1 88 ? 5.114 -22.458 3.506 1.00 86.06 88 LYS A CA 1
ATOM 706 C C . LYS A 1 88 ? 3.857 -21.732 3.017 1.00 86.06 88 LYS A C 1
ATOM 708 O O . LYS A 1 88 ? 3.466 -21.904 1.856 1.00 86.06 88 LYS A O 1
ATOM 713 N N . LYS A 1 89 ? 3.198 -20.953 3.881 1.00 88.25 89 LYS A N 1
ATOM 714 C CA . LYS A 1 89 ? 1.977 -20.212 3.548 1.00 88.25 89 LYS A CA 1
ATOM 715 C C . LYS A 1 89 ? 2.321 -18.884 2.860 1.00 88.25 89 LYS A C 1
ATOM 717 O O . LYS A 1 89 ? 3.420 -18.356 3.028 1.00 88.25 89 LYS A O 1
ATOM 722 N N . PRO A 1 90 ? 1.396 -18.318 2.063 1.00 86.19 90 PRO A N 1
ATOM 723 C CA . PRO A 1 90 ? 1.568 -16.973 1.533 1.00 86.19 90 PRO A CA 1
ATOM 724 C C . PRO A 1 90 ? 1.753 -15.950 2.656 1.00 86.19 90 PRO A C 1
ATOM 726 O O . PRO A 1 90 ? 1.126 -16.046 3.709 1.00 86.19 90 PRO A O 1
ATOM 729 N N . PHE A 1 91 ? 2.580 -14.944 2.391 1.00 83.50 91 PHE A N 1
ATOM 730 C CA . PHE A 1 91 ? 2.832 -13.852 3.324 1.00 83.50 91 PHE A CA 1
ATOM 731 C C . PHE A 1 91 ? 1.530 -13.103 3.658 1.00 83.50 91 PHE A C 1
ATOM 733 O O . PHE A 1 91 ? 0.807 -12.707 2.741 1.00 83.50 91 PHE A O 1
ATOM 740 N N . ASN A 1 92 ? 1.233 -12.912 4.949 1.00 86.00 92 ASN A N 1
ATOM 741 C CA . ASN A 1 92 ? 0.016 -12.249 5.428 1.00 86.00 92 ASN A CA 1
ATOM 742 C C . ASN A 1 92 ? 0.349 -11.112 6.424 1.00 86.00 92 ASN A C 1
ATOM 744 O O . ASN A 1 92 ? 1.044 -11.371 7.408 1.00 86.00 92 ASN A O 1
ATOM 748 N N . PRO A 1 93 ? -0.134 -9.871 6.210 1.00 87.44 93 PRO A N 1
ATOM 749 C CA . PRO A 1 93 ? -0.772 -9.388 4.984 1.00 87.44 93 PRO A CA 1
ATOM 750 C C . PRO A 1 93 ? 0.171 -9.474 3.779 1.00 87.44 93 PRO A C 1
ATOM 752 O O . PRO A 1 93 ? 1.396 -9.401 3.920 1.00 87.44 93 PRO A O 1
ATOM 755 N N . ALA A 1 94 ? -0.414 -9.649 2.593 1.00 92.00 94 ALA A N 1
ATOM 756 C CA . ALA A 1 94 ? 0.336 -9.635 1.345 1.00 92.00 94 ALA A CA 1
ATOM 757 C C . ALA A 1 94 ? 1.017 -8.274 1.152 1.00 92.00 94 ALA A C 1
ATOM 759 O O . ALA A 1 94 ? 0.471 -7.238 1.533 1.00 92.00 94 ALA A O 1
ATOM 760 N N . MET A 1 95 ? 2.196 -8.274 0.528 1.00 95.06 95 MET A N 1
ATOM 761 C CA . MET A 1 95 ? 2.886 -7.027 0.209 1.00 95.06 95 MET A CA 1
ATOM 762 C C . MET A 1 95 ? 2.055 -6.184 -0.755 1.00 95.06 95 MET A C 1
ATOM 764 O O . MET A 1 95 ? 1.559 -6.696 -1.761 1.00 95.06 95 MET A O 1
ATOM 768 N N . ALA A 1 96 ? 1.947 -4.891 -0.463 1.00 95.56 96 ALA A N 1
ATOM 769 C CA . ALA A 1 96 ? 1.112 -3.972 -1.222 1.00 95.56 96 ALA A CA 1
ATOM 770 C C . ALA A 1 96 ? 1.879 -2.720 -1.674 1.00 95.56 96 ALA A C 1
ATOM 772 O O . ALA A 1 96 ? 2.855 -2.287 -1.060 1.00 95.56 96 ALA A O 1
ATOM 773 N N . GLU A 1 97 ? 1.405 -2.131 -2.768 1.00 96.19 97 GLU A N 1
ATOM 774 C CA . GLU A 1 97 ? 1.732 -0.777 -3.210 1.00 96.19 97 GLU A CA 1
ATOM 775 C C . GLU A 1 97 ? 0.406 -0.043 -3.403 1.00 96.19 97 GLU A C 1
ATOM 777 O O . GLU A 1 97 ? -0.509 -0.578 -4.033 1.00 96.19 97 GLU A O 1
ATOM 782 N N . ILE A 1 98 ? 0.314 1.175 -2.880 1.00 97.12 98 ILE A N 1
ATOM 783 C CA . ILE A 1 98 ? -0.803 2.078 -3.139 1.00 97.12 98 ILE A CA 1
ATOM 784 C C . ILE A 1 98 ? -0.283 3.217 -4.002 1.00 97.12 98 ILE A C 1
ATOM 786 O O . ILE A 1 98 ? 0.791 3.756 -3.742 1.00 97.12 98 ILE A O 1
ATOM 790 N N . GLY A 1 99 ? -1.053 3.574 -5.025 1.00 95.81 99 GLY A N 1
ATOM 791 C CA . GLY A 1 99 ? -0.730 4.687 -5.899 1.00 95.81 99 GLY A CA 1
ATOM 792 C C . GLY A 1 99 ? -1.977 5.354 -6.458 1.00 95.81 99 GLY A C 1
ATOM 793 O O . GLY A 1 99 ? -3.011 4.710 -6.648 1.00 95.81 99 GLY A O 1
ATOM 794 N N . TYR A 1 100 ? -1.860 6.642 -6.762 1.00 96.62 100 TYR A N 1
ATOM 795 C CA . TYR A 1 100 ? -2.898 7.401 -7.455 1.00 96.62 100 TYR A CA 1
ATOM 796 C C . TYR A 1 100 ? -2.679 7.452 -8.978 1.00 96.62 100 TYR A C 1
ATOM 798 O O . TYR A 1 100 ? -1.556 7.523 -9.480 1.00 96.62 100 TYR A O 1
ATOM 806 N N . THR A 1 101 ? -3.774 7.477 -9.743 1.00 95.75 101 THR A N 1
ATOM 807 C CA . THR A 1 101 ? -3.757 7.783 -11.179 1.00 95.75 101 THR A CA 1
ATOM 808 C C . THR A 1 101 ? -5.094 8.365 -11.635 1.00 95.75 101 THR A C 1
ATOM 810 O O . THR A 1 101 ? -6.150 7.930 -11.184 1.00 95.75 101 THR A O 1
ATOM 813 N N . CYS A 1 102 ? -5.062 9.300 -12.589 1.00 94.75 102 CYS A N 1
ATOM 814 C CA . CYS A 1 102 ? -6.257 9.765 -13.305 1.00 94.75 102 CYS A CA 1
ATOM 815 C C . CYS A 1 102 ? -6.600 8.900 -14.536 1.00 94.75 102 CYS A C 1
ATOM 817 O O . CYS A 1 102 ? -7.638 9.093 -15.159 1.00 94.75 102 CYS A O 1
ATOM 819 N N . ASN A 1 103 ? -5.733 7.945 -14.897 1.00 94.56 103 ASN A N 1
ATOM 820 C CA . ASN A 1 103 ? -5.950 6.960 -15.957 1.00 94.56 103 ASN A CA 1
ATOM 821 C C . ASN A 1 103 ? -5.686 5.557 -15.393 1.00 94.56 103 ASN A C 1
ATOM 823 O O . ASN A 1 103 ? -4.558 5.049 -15.448 1.00 94.56 103 ASN A O 1
ATOM 827 N N . CYS A 1 104 ? -6.717 4.954 -14.799 1.00 94.31 104 CYS A N 1
ATOM 828 C CA . CYS A 1 104 ? -6.611 3.649 -14.150 1.00 94.31 104 CYS A CA 1
ATOM 829 C C . CYS A 1 104 ? -6.248 2.546 -15.151 1.00 94.31 104 CYS A C 1
ATOM 831 O O . CYS A 1 104 ? -5.299 1.803 -14.920 1.00 94.31 104 CYS A O 1
ATOM 833 N N . GLU A 1 105 ? -6.912 2.478 -16.304 1.00 95.38 105 GLU A N 1
ATOM 834 C CA . GLU A 1 105 ? -6.671 1.432 -17.301 1.00 95.38 105 GLU A CA 1
ATOM 835 C C . GLU A 1 105 ? -5.234 1.433 -17.823 1.00 95.38 105 GLU A C 1
ATOM 837 O O . GLU A 1 105 ? -4.589 0.379 -17.894 1.00 95.38 105 GLU A O 1
ATOM 842 N N . GLY A 1 106 ? -4.723 2.620 -18.167 1.00 94.81 106 GLY A N 1
ATOM 843 C CA . GLY A 1 106 ? -3.346 2.801 -18.612 1.00 94.81 106 GLY A CA 1
ATOM 844 C C . GLY A 1 106 ? -2.362 2.341 -17.543 1.00 94.81 106 GLY A C 1
ATOM 845 O O . GLY A 1 106 ? -1.478 1.530 -17.824 1.00 94.81 106 GLY A O 1
ATOM 846 N N . ARG A 1 107 ? -2.581 2.767 -16.294 1.00 94.25 107 ARG A N 1
ATOM 847 C CA . ARG A 1 107 ? -1.708 2.427 -15.170 1.00 94.25 107 ARG A CA 1
ATOM 848 C C . ARG A 1 107 ? -1.714 0.933 -14.840 1.00 94.25 107 ARG A C 1
ATOM 850 O O . ARG A 1 107 ? -0.659 0.341 -14.625 1.00 94.25 107 ARG A O 1
ATOM 857 N N . LEU A 1 108 ? -2.879 0.289 -14.875 1.00 94.38 108 LEU A N 1
ATOM 858 C CA . LEU A 1 108 ? -3.013 -1.158 -14.677 1.00 94.38 108 LEU A CA 1
ATOM 859 C C . LEU A 1 108 ? -2.311 -1.948 -15.797 1.00 94.38 108 LEU A C 1
ATOM 861 O O . LEU A 1 108 ? -1.700 -2.997 -15.579 1.00 94.38 108 LEU A O 1
ATOM 865 N N . ARG A 1 109 ? -2.369 -1.462 -17.041 1.00 93.56 109 ARG A N 1
ATOM 866 C CA . ARG A 1 109 ? -1.643 -2.069 -18.169 1.00 93.56 109 ARG A CA 1
ATOM 867 C C . ARG A 1 109 ? -0.127 -1.908 -18.022 1.00 93.56 109 ARG A C 1
ATOM 869 O O . ARG A 1 109 ? 0.623 -2.854 -18.268 1.00 93.56 109 ARG A O 1
ATOM 876 N N . GLU A 1 110 ? 0.323 -0.733 -17.600 1.00 90.94 110 GLU A N 1
ATOM 877 C CA . GLU A 1 110 ? 1.724 -0.437 -17.292 1.00 90.94 110 GLU A CA 1
ATOM 878 C C . GLU A 1 110 ? 2.279 -1.371 -16.213 1.00 90.94 110 GLU A C 1
ATOM 880 O O . GLU A 1 110 ? 3.262 -2.071 -16.466 1.00 90.94 110 GLU A O 1
ATOM 885 N N . HIS A 1 111 ? 1.601 -1.485 -15.067 1.00 91.50 111 HIS A N 1
ATOM 886 C CA . HIS A 1 111 ? 2.016 -2.389 -13.993 1.00 91.50 111 HIS A CA 1
ATOM 887 C C . HIS A 1 111 ? 2.020 -3.859 -14.436 1.00 91.50 111 HIS A C 1
ATOM 889 O O . HIS A 1 111 ? 3.012 -4.549 -14.212 1.00 91.50 111 HIS A O 1
ATOM 895 N N . ARG A 1 112 ? 0.979 -4.340 -15.144 1.00 90.56 112 ARG A N 1
ATOM 896 C CA . ARG A 1 112 ? 0.934 -5.732 -15.661 1.00 90.56 112 ARG A CA 1
ATOM 897 C C . ARG A 1 112 ? 2.074 -6.060 -16.621 1.00 90.56 112 ARG A C 1
ATOM 899 O O . ARG A 1 112 ? 2.447 -7.218 -16.764 1.00 90.56 112 ARG A O 1
ATOM 906 N N . SER A 1 113 ? 2.594 -5.047 -17.305 1.00 87.94 113 SER A N 1
ATOM 907 C CA . SER A 1 113 ? 3.682 -5.186 -18.268 1.00 87.94 113 SER A CA 1
ATOM 908 C C . SER A 1 113 ? 5.051 -4.797 -17.695 1.00 87.94 113 SER A C 1
ATOM 910 O O . SER A 1 113 ? 6.019 -4.709 -18.449 1.00 87.94 113 SER A O 1
ATOM 912 N N . HIS A 1 114 ? 5.165 -4.535 -16.386 1.00 88.69 114 HIS A N 1
ATOM 913 C CA . HIS A 1 114 ? 6.399 -4.037 -15.755 1.00 88.69 114 HIS A CA 1
ATOM 914 C C . HIS A 1 114 ? 6.997 -2.826 -16.498 1.00 88.69 114 HIS A C 1
ATOM 916 O O . HIS A 1 114 ? 8.214 -2.726 -16.697 1.00 88.69 114 HIS A O 1
ATOM 922 N N . ARG A 1 115 ? 6.139 -1.914 -16.975 1.00 84.88 115 ARG A N 1
ATOM 923 C CA . ARG A 1 115 ? 6.529 -0.678 -17.675 1.00 84.88 115 ARG A CA 1
ATOM 924 C C . ARG A 1 115 ? 6.169 0.529 -16.834 1.00 84.88 115 ARG A C 1
ATOM 926 O O . ARG A 1 115 ? 5.073 0.575 -16.298 1.00 84.88 115 ARG A O 1
ATOM 933 N N . CYS A 1 116 ? 7.087 1.493 -16.735 1.00 83.69 116 CYS A N 1
ATOM 934 C CA . CYS A 1 116 ? 6.888 2.746 -15.991 1.00 83.69 116 CYS A CA 1
ATOM 935 C C . CYS A 1 116 ? 6.330 2.537 -14.565 1.00 83.69 116 CYS A C 1
ATOM 937 O O . CYS A 1 116 ? 5.640 3.393 -14.023 1.00 83.69 116 CYS A O 1
ATOM 939 N N . SER A 1 117 ? 6.622 1.378 -13.973 1.00 85.25 117 SER A N 1
ATOM 940 C CA . SER A 1 117 ? 6.093 0.881 -12.702 1.00 85.25 117 SER A CA 1
ATOM 941 C C . SER A 1 117 ? 7.205 0.877 -11.651 1.00 85.25 117 SER A C 1
ATOM 943 O O . SER A 1 117 ? 8.384 1.038 -11.977 1.00 85.25 117 SER A O 1
ATOM 945 N N . ASN A 1 118 ? 6.839 0.661 -10.393 1.00 90.50 118 ASN A N 1
ATOM 946 C CA . ASN A 1 118 ? 7.769 0.485 -9.294 1.00 90.50 118 ASN A CA 1
ATOM 947 C C . ASN A 1 118 ? 8.738 -0.680 -9.560 1.00 90.50 118 ASN A C 1
ATOM 949 O O . ASN A 1 118 ? 8.341 -1.822 -9.803 1.00 90.50 118 ASN A O 1
ATOM 953 N N . ARG A 1 119 ? 10.041 -0.386 -9.543 1.00 90.00 119 ARG A N 1
ATOM 954 C CA . ARG A 1 119 ? 11.078 -1.359 -9.912 1.00 90.00 119 ARG A CA 1
ATOM 955 C C . ARG A 1 119 ? 11.253 -2.464 -8.885 1.00 90.00 119 ARG A C 1
ATOM 957 O O . ARG A 1 119 ? 11.490 -3.596 -9.294 1.00 90.00 119 ARG A O 1
ATOM 964 N N . LEU A 1 120 ? 11.134 -2.148 -7.594 1.00 93.50 120 LEU A N 1
ATOM 965 C CA . LEU A 1 120 ? 11.224 -3.147 -6.527 1.00 93.50 120 LEU A CA 1
ATOM 966 C C . LEU A 1 120 ? 10.057 -4.119 -6.621 1.00 93.50 120 LEU A C 1
ATOM 968 O O . LEU A 1 120 ? 10.268 -5.327 -6.585 1.00 93.50 120 LEU A O 1
ATOM 972 N N . MET A 1 121 ? 8.856 -3.590 -6.845 1.00 94.38 121 MET A N 1
ATOM 973 C CA . MET A 1 121 ? 7.667 -4.400 -7.059 1.00 94.38 121 MET A CA 1
ATOM 974 C C . MET A 1 121 ? 7.829 -5.338 -8.270 1.00 94.38 121 MET A C 1
ATOM 976 O O . MET A 1 121 ? 7.614 -6.545 -8.156 1.00 94.38 121 MET A O 1
ATOM 980 N N . ASN A 1 122 ? 8.275 -4.813 -9.419 1.00 93.12 122 ASN A N 1
ATOM 981 C CA . ASN A 1 122 ? 8.498 -5.636 -10.613 1.00 93.12 122 ASN A CA 1
ATOM 982 C C . ASN A 1 122 ? 9.592 -6.698 -10.378 1.00 93.12 122 ASN A C 1
ATOM 984 O O . ASN A 1 122 ? 9.440 -7.841 -10.805 1.00 93.12 122 ASN A O 1
ATOM 988 N N . LEU A 1 123 ? 10.696 -6.334 -9.707 1.00 93.75 123 LEU A N 1
ATOM 989 C CA . LEU A 1 123 ? 11.775 -7.261 -9.350 1.00 93.75 123 LEU A CA 1
ATOM 990 C C . LEU A 1 123 ? 11.257 -8.388 -8.456 1.00 93.75 123 LEU A C 1
ATOM 992 O O . LEU A 1 123 ? 11.538 -9.552 -8.728 1.00 93.75 123 LEU A O 1
ATOM 996 N N . PHE A 1 124 ? 10.489 -8.044 -7.423 1.00 94.62 124 PHE A N 1
ATOM 997 C CA . PHE A 1 124 ? 9.902 -9.008 -6.505 1.00 94.62 124 PHE A CA 1
ATOM 998 C C . PHE A 1 124 ? 8.999 -10.002 -7.246 1.00 94.62 124 PHE A C 1
ATOM 1000 O O . PHE A 1 124 ? 9.193 -11.210 -7.122 1.00 94.62 124 PHE A O 1
ATOM 1007 N N . GLU A 1 125 ? 8.088 -9.522 -8.101 1.00 94.56 125 GLU A N 1
ATOM 1008 C CA . GLU A 1 125 ? 7.247 -10.417 -8.904 1.00 94.56 125 GLU A CA 1
ATOM 1009 C C . GLU A 1 125 ? 8.078 -11.290 -9.852 1.00 94.56 125 GLU A C 1
ATOM 1011 O O . GLU A 1 125 ? 7.828 -12.488 -9.945 1.00 94.56 125 GLU A O 1
ATOM 1016 N N . ALA A 1 126 ? 9.097 -10.741 -10.519 1.00 94.00 126 ALA A N 1
ATOM 1017 C CA . ALA A 1 126 ? 9.958 -11.519 -11.409 1.00 94.00 126 ALA A CA 1
ATOM 1018 C C . ALA A 1 126 ? 10.719 -12.633 -10.670 1.00 94.00 126 ALA A C 1
ATOM 1020 O O . ALA A 1 126 ? 10.794 -13.758 -11.168 1.00 94.00 126 ALA A O 1
ATOM 1021 N N . VAL A 1 127 ? 11.236 -12.355 -9.469 1.00 94.69 127 VAL A N 1
ATOM 1022 C CA . VAL A 1 127 ? 11.837 -13.372 -8.591 1.00 94.69 127 VAL A CA 1
ATOM 1023 C C . VAL A 1 127 ? 10.806 -14.447 -8.257 1.00 94.69 127 VAL A C 1
ATOM 1025 O O . VAL A 1 127 ? 11.075 -15.636 -8.443 1.00 94.69 127 VAL A O 1
ATOM 1028 N N . CYS A 1 128 ? 9.601 -14.046 -7.851 1.00 93.69 128 CYS A N 1
ATOM 1029 C CA . CYS A 1 128 ? 8.523 -14.975 -7.542 1.00 93.69 128 CYS A CA 1
ATOM 1030 C C . CYS A 1 128 ? 8.129 -15.856 -8.739 1.00 93.69 128 CYS A C 1
ATOM 1032 O O . CYS A 1 128 ? 7.932 -17.061 -8.587 1.00 93.69 128 CYS A O 1
ATOM 1034 N N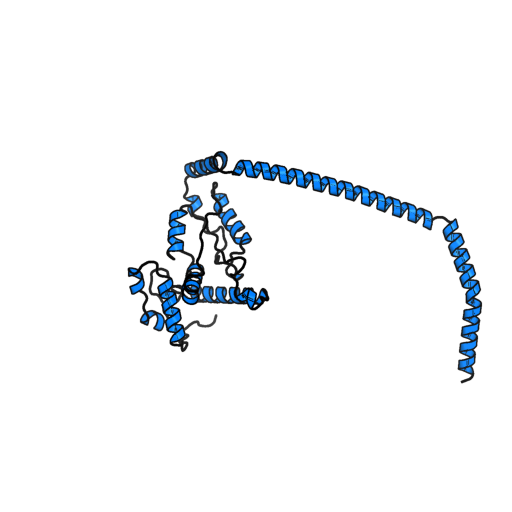 . MET A 1 129 ? 8.047 -15.286 -9.941 1.00 93.81 129 MET A N 1
ATOM 1035 C CA . MET A 1 129 ? 7.736 -16.020 -11.168 1.00 93.81 129 MET A CA 1
ATOM 1036 C C . MET A 1 129 ? 8.799 -17.076 -11.481 1.00 93.81 129 MET A C 1
ATOM 1038 O O . MET A 1 129 ? 8.456 -18.200 -11.848 1.00 93.81 129 MET A O 1
ATOM 1042 N N . VAL A 1 130 ? 10.079 -16.725 -11.324 1.00 95.12 130 VAL A N 1
ATOM 1043 C CA . VAL A 1 130 ? 11.219 -17.597 -11.639 1.00 95.12 130 VAL A CA 1
ATOM 1044 C C . VAL A 1 130 ? 11.381 -18.726 -10.624 1.00 95.12 130 VAL A C 1
ATOM 1046 O O . VAL A 1 130 ? 11.678 -19.854 -11.026 1.00 95.12 130 VAL A O 1
ATOM 1049 N N . LEU A 1 131 ? 11.196 -18.435 -9.335 1.00 94.19 131 LEU A N 1
ATOM 1050 C CA . LEU A 1 131 ? 11.382 -19.406 -8.254 1.00 94.19 131 LEU A CA 1
ATOM 1051 C C . LEU A 1 131 ? 10.147 -20.283 -8.017 1.00 94.19 131 LEU A C 1
ATOM 1053 O O . LEU A 1 131 ? 10.298 -21.450 -7.673 1.00 94.19 131 LEU A O 1
ATOM 1057 N N . PHE A 1 132 ? 8.939 -19.756 -8.238 1.00 92.12 132 PHE A N 1
ATOM 1058 C CA . PHE A 1 132 ? 7.682 -20.434 -7.890 1.00 92.12 132 PHE A CA 1
ATOM 1059 C C . PHE A 1 132 ? 6.747 -20.654 -9.086 1.00 92.12 132 PHE A C 1
ATOM 1061 O O . PHE A 1 132 ? 5.542 -20.825 -8.905 1.00 92.12 132 PHE A O 1
ATOM 1068 N N . GLY A 1 133 ? 7.266 -20.618 -10.316 1.00 90.56 133 GLY A N 1
ATOM 1069 C CA . GLY A 1 133 ? 6.521 -21.023 -11.513 1.00 90.56 133 GLY A CA 1
ATOM 1070 C C . GLY A 1 133 ? 5.221 -20.243 -11.733 1.00 90.56 133 GLY A C 1
ATOM 1071 O O . GLY A 1 133 ? 4.191 -20.838 -12.027 1.00 90.56 133 GLY A O 1
ATOM 1072 N N . ASN A 1 134 ? 5.254 -18.916 -11.574 1.00 87.06 134 ASN A N 1
ATOM 1073 C CA . ASN A 1 134 ? 4.090 -18.014 -11.666 1.00 87.06 134 ASN A CA 1
ATOM 1074 C C . ASN A 1 134 ? 2.994 -18.188 -10.598 1.00 87.06 134 ASN A C 1
ATOM 1076 O O . ASN A 1 134 ? 1.949 -17.550 -10.722 1.00 87.06 134 ASN A O 1
ATOM 1080 N N . ARG A 1 135 ? 3.208 -18.985 -9.544 1.00 90.56 135 ARG A N 1
ATOM 1081 C CA . ARG A 1 135 ? 2.227 -19.145 -8.455 1.00 90.56 135 ARG A CA 1
ATOM 1082 C C . ARG A 1 135 ? 1.896 -17.826 -7.750 1.00 90.56 135 ARG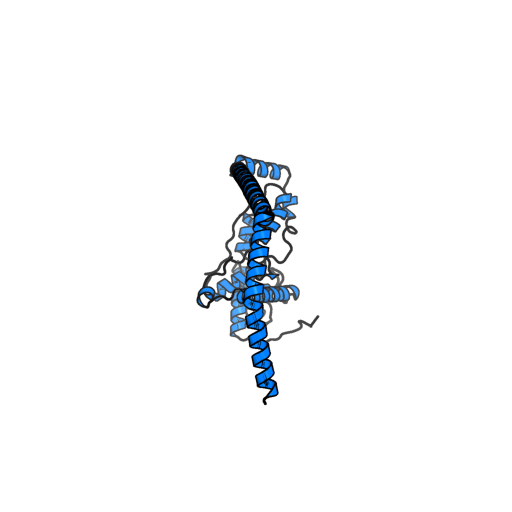 A C 1
ATOM 1084 O O . ARG A 1 135 ? 0.745 -17.595 -7.391 1.00 90.56 135 ARG A O 1
ATOM 1091 N N . TYR A 1 136 ? 2.896 -16.965 -7.571 1.00 91.56 136 TYR A N 1
ATOM 1092 C CA . TYR A 1 136 ? 2.746 -15.660 -6.930 1.00 91.56 136 TYR A CA 1
ATOM 1093 C C . TYR A 1 136 ? 2.877 -14.550 -7.968 1.00 91.56 136 TYR A C 1
ATOM 1095 O O . TYR A 1 136 ? 3.868 -14.487 -8.699 1.00 91.56 136 TYR A O 1
ATOM 1103 N N . ARG A 1 137 ? 1.844 -13.707 -8.048 1.00 92.06 137 ARG A N 1
ATOM 1104 C CA . ARG A 1 137 ? 1.707 -12.614 -9.016 1.00 92.06 137 ARG A CA 1
ATOM 1105 C C . ARG A 1 137 ? 1.096 -11.400 -8.349 1.00 92.06 137 ARG A C 1
ATOM 1107 O O . ARG A 1 137 ? 0.294 -11.538 -7.426 1.00 92.06 137 ARG A O 1
ATOM 1114 N N . ILE A 1 138 ? 1.425 -10.228 -8.870 1.00 93.00 138 ILE A N 1
ATOM 1115 C CA . ILE A 1 138 ? 0.823 -8.984 -8.415 1.00 93.00 138 ILE A CA 1
ATOM 1116 C C . ILE A 1 138 ? -0.602 -8.919 -8.947 1.00 93.00 138 ILE A C 1
ATOM 1118 O O . ILE A 1 138 ? -0.857 -9.000 -10.152 1.00 93.00 138 ILE A O 1
ATOM 1122 N N . ARG A 1 139 ? -1.546 -8.768 -8.022 1.00 94.25 139 ARG A N 1
ATOM 1123 C CA . ARG A 1 139 ? -2.943 -8.471 -8.325 1.00 94.25 139 ARG A CA 1
ATOM 1124 C C . ARG A 1 139 ? -3.157 -6.973 -8.185 1.00 94.25 139 ARG A C 1
ATOM 1126 O O . ARG A 1 139 ? -2.519 -6.328 -7.362 1.00 94.25 139 ARG A O 1
ATOM 1133 N N . GLN A 1 140 ? -4.020 -6.425 -9.026 1.00 94.94 140 GLN A N 1
ATOM 1134 C CA . GLN A 1 140 ? -4.240 -4.989 -9.107 1.00 94.94 140 GLN A CA 1
ATOM 1135 C C . GLN A 1 140 ? -5.731 -4.726 -8.988 1.00 94.94 140 GLN A C 1
ATOM 1137 O O . GLN A 1 140 ? -6.524 -5.379 -9.668 1.00 94.94 140 GLN A O 1
ATOM 1142 N N . PHE A 1 141 ? -6.092 -3.774 -8.136 1.00 95.75 141 PHE A N 1
ATOM 1143 C CA . PHE A 1 141 ? -7.473 -3.447 -7.814 1.00 95.75 141 PHE A CA 1
ATOM 1144 C C . PHE A 1 141 ? -7.640 -1.931 -7.780 1.00 95.75 141 PHE A C 1
ATOM 1146 O O . PHE A 1 141 ? -6.727 -1.211 -7.377 1.00 95.75 141 PHE A O 1
ATOM 1153 N N . VAL A 1 142 ? -8.813 -1.452 -8.190 1.00 95.75 142 VAL A N 1
ATOM 1154 C CA . VAL A 1 142 ? -9.252 -0.087 -7.892 1.00 95.75 142 VAL A CA 1
ATOM 1155 C C . VAL A 1 142 ? -10.010 -0.162 -6.574 1.00 95.75 142 VAL A C 1
ATOM 1157 O O . VAL A 1 142 ? -11.043 -0.819 -6.507 1.00 95.75 142 VAL A O 1
ATOM 1160 N N . ILE A 1 143 ? -9.466 0.460 -5.531 1.00 95.56 143 ILE A N 1
ATOM 1161 C CA . ILE A 1 143 ? -10.029 0.392 -4.172 1.00 95.56 143 ILE A CA 1
ATOM 1162 C C . ILE A 1 143 ? -10.804 1.650 -3.780 1.00 95.56 143 ILE A C 1
ATOM 1164 O O . ILE A 1 143 ? -11.607 1.614 -2.856 1.00 95.56 143 ILE A O 1
ATOM 1168 N N . TYR A 1 144 ? -10.570 2.761 -4.480 1.00 95.69 144 TYR A N 1
ATOM 1169 C CA . TYR A 1 144 ? -11.196 4.040 -4.190 1.00 95.69 144 TYR A CA 1
ATOM 1170 C C . TYR A 1 144 ? -11.269 4.889 -5.457 1.00 95.69 144 TYR A C 1
ATOM 1172 O O . TYR A 1 144 ? -10.285 5.012 -6.192 1.00 95.69 144 TYR A O 1
ATOM 1180 N N . LEU A 1 145 ? -12.446 5.451 -5.720 1.00 95.25 145 LEU A N 1
ATOM 1181 C CA . LEU A 1 145 ? -12.663 6.409 -6.796 1.00 95.25 145 LEU A CA 1
ATOM 1182 C C . LEU A 1 145 ? -12.575 7.800 -6.183 1.00 95.25 145 LEU A C 1
ATOM 1184 O O . LEU A 1 145 ? -13.396 8.148 -5.351 1.00 95.25 145 LEU A O 1
ATOM 1188 N N . VAL A 1 146 ? -11.565 8.567 -6.573 1.00 96.75 146 VAL A N 1
ATOM 1189 C CA . VAL A 1 146 ? -11.357 9.938 -6.097 1.00 96.75 146 VAL A CA 1
ATOM 1190 C C . VAL A 1 146 ? -12.323 10.864 -6.836 1.00 96.75 146 VAL A C 1
ATOM 1192 O O . VAL A 1 146 ? -12.336 10.848 -8.068 1.00 96.75 146 VAL A O 1
ATOM 1195 N N . TRP A 1 147 ? -13.099 11.678 -6.116 1.00 96.56 147 TRP A N 1
ATOM 1196 C CA . TRP A 1 147 ? -14.043 12.634 -6.718 1.00 96.56 147 TRP A CA 1
ATOM 1197 C C . TRP A 1 147 ? -13.723 14.100 -6.420 1.00 96.56 147 TRP A C 1
ATOM 1199 O O . TRP A 1 147 ? -14.334 14.985 -7.014 1.00 96.56 147 TRP A O 1
ATOM 1209 N N . GLU A 1 148 ? -12.722 14.360 -5.580 1.00 96.81 148 GLU A N 1
ATOM 1210 C CA . GLU A 1 148 ? -12.155 15.690 -5.350 1.00 96.81 148 GLU A CA 1
ATOM 1211 C C . GLU A 1 148 ? -10.629 15.658 -5.478 1.00 96.81 148 GLU A C 1
ATOM 1213 O O . GLU A 1 148 ? -9.995 14.663 -5.121 1.00 96.81 148 GLU A O 1
ATOM 1218 N N . PRO A 1 149 ? -9.994 16.741 -5.955 1.00 96.25 149 PRO A N 1
ATOM 1219 C CA . PRO A 1 149 ? -8.552 16.754 -6.181 1.00 96.25 149 PRO A CA 1
ATOM 1220 C C . PRO A 1 149 ? -7.738 16.503 -4.903 1.00 96.25 149 PRO A C 1
ATOM 1222 O O . PRO A 1 149 ? -6.745 15.775 -4.950 1.00 96.25 149 PRO A O 1
ATOM 1225 N N . ASP A 1 150 ? -8.166 17.053 -3.766 1.00 96.19 150 ASP A N 1
ATOM 1226 C CA . ASP A 1 150 ? -7.424 16.965 -2.501 1.00 96.19 150 ASP A CA 1
ATOM 1227 C C . ASP A 1 150 ? -7.459 15.555 -1.893 1.00 96.19 150 ASP A C 1
ATOM 1229 O O . ASP A 1 150 ? -6.498 15.117 -1.253 1.00 96.19 150 ASP A O 1
ATOM 1233 N N . GLN A 1 151 ? -8.507 14.784 -2.193 1.00 97.50 151 GLN A N 1
ATOM 1234 C CA . GLN A 1 151 ? -8.619 13.386 -1.781 1.00 97.50 151 GLN A CA 1
ATOM 1235 C C . GLN A 1 151 ? -7.527 12.509 -2.399 1.00 97.50 151 GLN A C 1
ATOM 1237 O O . GLN A 1 151 ? -7.183 11.489 -1.812 1.00 97.50 151 GLN A O 1
ATOM 1242 N N . ALA A 1 152 ? -6.950 12.875 -3.551 1.00 97.31 152 ALA A N 1
ATOM 1243 C CA . ALA A 1 152 ? -5.923 12.058 -4.199 1.00 97.31 152 ALA A CA 1
ATOM 1244 C C . ALA A 1 152 ? -4.706 11.833 -3.286 1.00 97.31 152 ALA A C 1
ATOM 1246 O O . ALA A 1 152 ? -4.248 10.699 -3.140 1.00 97.31 152 ALA A O 1
ATOM 1247 N N . ALA A 1 153 ? -4.206 12.900 -2.650 1.00 97.12 153 ALA A N 1
ATOM 1248 C CA . ALA A 1 153 ? -3.074 12.809 -1.729 1.00 97.12 153 ALA A CA 1
ATOM 1249 C C . ALA A 1 153 ? -3.456 12.065 -0.448 1.00 97.12 153 ALA A C 1
ATOM 1251 O O . ALA A 1 153 ? -2.759 11.142 -0.030 1.00 97.12 153 ALA A O 1
ATOM 1252 N N . VAL A 1 154 ? -4.583 12.459 0.151 1.00 97.88 154 VAL A N 1
ATOM 1253 C CA . VAL A 1 154 ? -5.053 11.924 1.432 1.00 97.88 154 VAL A CA 1
ATOM 1254 C C . VAL A 1 154 ? -5.350 10.428 1.326 1.00 97.88 154 VAL A C 1
ATOM 1256 O O . VAL A 1 154 ? -4.904 9.655 2.169 1.00 97.88 154 VAL A O 1
ATOM 1259 N N . ALA A 1 155 ? -6.024 9.993 0.261 1.00 97.69 155 ALA A N 1
ATOM 1260 C CA . ALA A 1 155 ? -6.310 8.585 0.021 1.00 97.69 155 ALA A CA 1
ATOM 1261 C C . ALA A 1 155 ? -5.024 7.772 -0.176 1.00 97.69 155 ALA A C 1
ATOM 1263 O O . ALA A 1 155 ? -4.869 6.722 0.445 1.00 97.69 155 ALA A O 1
ATOM 1264 N N . GLU A 1 156 ? -4.076 8.254 -0.990 1.00 97.75 156 GLU A N 1
ATOM 1265 C CA . GLU A 1 156 ? -2.790 7.569 -1.178 1.00 97.75 156 GLU A CA 1
ATOM 1266 C C . GLU A 1 156 ? -2.044 7.411 0.158 1.00 97.75 156 GLU A C 1
ATOM 1268 O O . GLU A 1 156 ? -1.517 6.334 0.440 1.00 97.75 156 GLU A O 1
ATOM 1273 N N . MET A 1 157 ? -2.057 8.439 1.015 1.00 97.88 157 MET A N 1
ATOM 1274 C CA . MET A 1 157 ? -1.468 8.398 2.359 1.00 97.88 157 MET A CA 1
ATOM 1275 C C . MET A 1 157 ? -2.158 7.382 3.272 1.00 97.88 157 MET A C 1
ATOM 1277 O O . MET A 1 157 ? -1.496 6.474 3.778 1.00 97.88 157 MET A O 1
ATOM 1281 N N . ILE A 1 158 ? -3.474 7.508 3.457 1.00 98.19 158 ILE A N 1
ATOM 1282 C CA . ILE A 1 158 ? -4.255 6.664 4.369 1.00 98.19 158 ILE A CA 1
ATOM 1283 C C . ILE A 1 158 ? -4.148 5.198 3.958 1.00 98.19 158 ILE A C 1
ATOM 1285 O O . ILE A 1 158 ? -3.778 4.357 4.776 1.00 98.19 158 ILE A O 1
ATOM 1289 N N . PHE A 1 159 ? -4.402 4.876 2.687 1.00 98.06 159 PHE A N 1
ATOM 1290 C CA . PHE A 1 159 ? -4.360 3.486 2.243 1.00 98.06 159 PHE A CA 1
ATOM 1291 C C . PHE A 1 159 ? -2.948 2.905 2.314 1.00 98.06 159 PHE A C 1
ATOM 1293 O O . PHE A 1 159 ? -2.813 1.733 2.657 1.00 98.06 159 PHE A O 1
ATOM 1300 N N . THR A 1 160 ? -1.894 3.694 2.061 1.00 97.38 160 THR A N 1
ATOM 1301 C CA . THR A 1 160 ? -0.510 3.221 2.249 1.00 97.38 160 THR A CA 1
ATOM 1302 C C . THR A 1 160 ? -0.247 2.839 3.705 1.00 97.38 160 THR A C 1
ATOM 1304 O O . THR A 1 160 ? 0.371 1.806 3.957 1.00 97.38 160 THR A O 1
ATOM 1307 N N . ILE A 1 161 ? -0.722 3.644 4.660 1.00 96.94 161 ILE A N 1
ATOM 1308 C CA . ILE A 1 161 ? -0.578 3.365 6.094 1.00 96.94 161 ILE A CA 1
ATOM 1309 C C . ILE A 1 161 ? -1.373 2.113 6.476 1.00 96.94 161 ILE A C 1
ATOM 1311 O O . ILE A 1 161 ? -0.820 1.222 7.114 1.00 96.94 161 ILE A O 1
ATOM 1315 N N . LEU A 1 162 ? -2.631 2.005 6.035 1.00 96.69 162 LEU A N 1
ATOM 1316 C CA . LEU A 1 162 ? -3.507 0.871 6.354 1.00 96.69 162 LEU A CA 1
ATOM 1317 C C . LEU A 1 162 ? -2.935 -0.471 5.885 1.00 96.69 162 LEU A C 1
ATOM 1319 O O . LEU A 1 162 ? -3.020 -1.461 6.606 1.00 96.69 162 LEU A O 1
ATOM 1323 N N . VAL A 1 163 ? -2.325 -0.513 4.697 1.00 95.50 163 VAL A N 1
ATOM 1324 C CA . VAL A 1 163 ? -1.674 -1.736 4.191 1.00 95.50 163 VAL A CA 1
ATOM 1325 C C . VAL A 1 163 ? -0.235 -1.896 4.683 1.00 95.50 163 VAL A C 1
ATOM 1327 O O . VAL A 1 163 ? 0.434 -2.862 4.317 1.00 95.50 163 VAL A O 1
ATOM 1330 N N . ASN A 1 164 ? 0.256 -0.950 5.489 1.00 95.38 164 ASN A N 1
ATOM 1331 C CA . ASN A 1 164 ? 1.638 -0.872 5.939 1.00 95.38 164 ASN A CA 1
ATOM 1332 C C . ASN A 1 164 ? 2.624 -0.949 4.754 1.00 95.38 164 ASN A C 1
ATOM 1334 O O . ASN A 1 164 ? 3.593 -1.691 4.787 1.00 95.38 164 ASN A O 1
ATOM 1338 N N . GLY A 1 165 ? 2.354 -0.244 3.652 1.00 96.00 165 GLY A N 1
ATOM 1339 C CA . GLY A 1 165 ? 2.975 -0.488 2.341 1.00 96.00 165 GLY A CA 1
ATOM 1340 C C . GLY A 1 165 ? 4.436 -0.045 2.183 1.00 96.00 165 GLY A C 1
ATOM 1341 O O . GLY A 1 165 ? 4.929 0.021 1.057 1.00 96.00 165 GLY A O 1
ATOM 1342 N N . PHE A 1 166 ? 5.142 0.298 3.261 1.00 96.81 166 PHE A N 1
ATOM 1343 C CA . PHE A 1 166 ? 6.469 0.907 3.181 1.00 96.81 166 PHE A CA 1
ATOM 1344 C C . PHE A 1 166 ? 7.592 -0.119 2.985 1.00 96.81 166 PHE A C 1
ATOM 1346 O O . PHE A 1 166 ? 7.652 -1.165 3.640 1.00 96.81 166 PHE A O 1
ATOM 1353 N N . VAL A 1 167 ? 8.566 0.243 2.142 1.00 96.69 167 VAL A N 1
ATOM 1354 C CA . VAL A 1 167 ? 9.785 -0.554 1.904 1.00 96.69 167 VAL A CA 1
ATOM 1355 C C . VAL A 1 167 ? 10.574 -0.771 3.197 1.00 96.69 167 VAL A C 1
ATOM 1357 O O . VAL A 1 167 ? 11.043 -1.878 3.452 1.00 96.69 167 VAL A O 1
ATOM 1360 N N . GLY A 1 168 ? 10.688 0.261 4.042 1.00 96.38 168 GLY A N 1
ATOM 1361 C CA . GLY A 1 168 ? 11.479 0.211 5.280 1.00 96.38 168 GLY A CA 1
ATOM 1362 C C . GLY A 1 168 ? 10.985 -0.808 6.313 1.00 96.38 168 GLY A C 1
ATOM 1363 O O . GLY A 1 168 ? 11.765 -1.246 7.155 1.00 96.38 168 GLY A O 1
ATOM 1364 N N . GLN A 1 169 ? 9.719 -1.220 6.218 1.00 95.06 169 GLN A N 1
ATOM 1365 C CA . GLN A 1 169 ? 9.095 -2.212 7.095 1.00 95.06 169 GLN A CA 1
ATOM 1366 C C . GLN A 1 169 ? 9.077 -3.623 6.479 1.00 95.06 169 GLN A C 1
ATOM 1368 O O . GLN A 1 169 ? 8.519 -4.541 7.075 1.00 95.06 169 GLN A O 1
ATOM 1373 N N . GLY A 1 170 ? 9.627 -3.807 5.271 1.00 95.06 170 GLY A N 1
ATOM 1374 C CA . GLY A 1 170 ? 9.601 -5.095 4.566 1.00 95.06 170 GLY A CA 1
ATOM 1375 C C . GLY A 1 170 ? 8.185 -5.546 4.204 1.00 95.06 170 GLY A C 1
ATOM 1376 O O . GLY A 1 170 ? 7.905 -6.739 4.133 1.00 95.06 170 GLY A O 1
ATOM 1377 N N . ALA A 1 171 ? 7.275 -4.587 4.069 1.00 94.06 171 ALA A N 1
ATOM 1378 C CA . ALA A 1 171 ? 5.835 -4.787 4.125 1.00 94.06 171 ALA A CA 1
ATOM 1379 C C . ALA A 1 171 ? 5.127 -4.425 2.814 1.00 94.06 171 ALA A C 1
ATOM 1381 O O . ALA A 1 171 ? 4.027 -4.896 2.541 1.00 94.06 171 ALA A O 1
ATOM 1382 N N . GLY A 1 172 ? 5.783 -3.622 1.981 1.00 96.25 172 GLY A N 1
ATOM 1383 C CA . GLY A 1 172 ? 5.283 -3.213 0.683 1.00 96.25 172 GLY A CA 1
ATOM 1384 C C . GLY A 1 172 ? 6.374 -2.572 -0.160 1.00 96.25 172 GLY A C 1
ATOM 1385 O O . GLY A 1 172 ? 7.568 -2.749 0.096 1.00 96.25 172 GLY A O 1
ATOM 1386 N N . PHE A 1 173 ? 5.953 -1.839 -1.186 1.00 96.75 173 PHE A N 1
ATOM 1387 C CA . PHE A 1 173 ? 6.853 -1.306 -2.212 1.00 96.75 173 PHE A CA 1
ATOM 1388 C C . PHE A 1 173 ? 6.932 0.225 -2.237 1.00 96.75 173 PHE A C 1
ATOM 1390 O O . PHE A 1 173 ? 7.655 0.786 -3.064 1.00 96.75 173 PHE A O 1
ATOM 1397 N N . THR A 1 174 ? 6.250 0.918 -1.324 1.00 96.00 174 THR A N 1
ATOM 1398 C CA . THR A 1 174 ? 6.265 2.381 -1.245 1.00 96.00 174 THR A CA 1
ATOM 1399 C C . THR A 1 174 ? 7.607 2.877 -0.703 1.00 96.00 174 THR A C 1
ATOM 1401 O O . THR A 1 174 ? 7.947 2.673 0.465 1.00 96.00 174 THR A O 1
ATOM 1404 N N . PHE A 1 175 ? 8.396 3.504 -1.581 1.00 91.81 175 PHE A N 1
ATOM 1405 C CA . PHE A 1 175 ? 9.714 4.068 -1.260 1.00 91.81 175 PHE A CA 1
ATOM 1406 C C . PHE A 1 175 ? 9.660 5.569 -0.944 1.00 91.81 175 PHE A C 1
ATOM 1408 O O . PHE A 1 175 ? 10.404 6.052 -0.097 1.00 91.81 175 PHE A O 1
ATOM 1415 N N . CYS A 1 176 ? 8.798 6.313 -1.640 1.00 91.50 176 CYS A N 1
ATOM 1416 C CA . CYS A 1 176 ? 8.602 7.746 -1.427 1.00 91.50 176 CYS A CA 1
ATOM 1417 C C . CYS A 1 176 ? 7.422 7.991 -0.486 1.00 91.50 176 CYS A C 1
ATOM 1419 O O . CYS A 1 176 ? 6.528 7.154 -0.392 1.00 91.50 176 CYS A O 1
ATOM 1421 N N . ASN A 1 177 ? 7.388 9.159 0.158 1.00 94.25 177 ASN A N 1
ATOM 1422 C CA . ASN A 1 177 ? 6.236 9.535 0.971 1.00 94.25 177 ASN A CA 1
ATOM 1423 C C . ASN A 1 177 ? 4.972 9.572 0.090 1.00 94.25 177 ASN A C 1
ATOM 1425 O O . ASN A 1 177 ? 4.991 10.230 -0.961 1.00 94.25 177 ASN A O 1
ATOM 1429 N N . PRO A 1 178 ? 3.895 8.872 0.489 1.00 95.12 178 PRO A N 1
ATOM 1430 C CA . PRO A 1 178 ? 2.636 8.907 -0.240 1.00 95.12 178 PRO A CA 1
ATOM 1431 C C . PRO A 1 178 ? 2.062 10.329 -0.241 1.00 95.12 178 PRO A C 1
ATOM 1433 O O . PRO A 1 178 ? 2.362 11.135 0.638 1.00 95.12 178 PRO A O 1
ATOM 1436 N N . GLY A 1 179 ? 1.272 10.659 -1.257 1.00 94.00 179 GLY A N 1
ATOM 1437 C CA . GLY A 1 179 ? 0.661 11.973 -1.440 1.00 94.00 179 GLY A CA 1
ATOM 1438 C C . GLY A 1 179 ? 1.527 12.986 -2.195 1.00 94.00 179 GLY A C 1
ATOM 1439 O O . GLY A 1 179 ? 1.013 14.006 -2.645 1.00 94.00 179 GLY A O 1
ATOM 1440 N N . ILE A 1 180 ? 2.822 12.719 -2.410 1.00 93.94 180 ILE A N 1
ATOM 1441 C CA . ILE A 1 180 ? 3.692 13.614 -3.200 1.00 93.94 180 ILE A CA 1
ATOM 1442 C C . ILE A 1 180 ? 3.446 13.443 -4.706 1.00 93.94 180 ILE A C 1
ATOM 1444 O O . ILE A 1 180 ? 3.467 14.411 -5.468 1.00 93.94 180 ILE A O 1
ATOM 1448 N N . SER A 1 181 ? 3.197 12.213 -5.160 1.00 90.69 181 SER A N 1
ATOM 1449 C CA . SER A 1 181 ? 3.161 11.869 -6.590 1.00 90.69 181 SER A CA 1
ATOM 1450 C C . SER A 1 181 ? 1.767 11.989 -7.220 1.00 90.69 181 SER A C 1
ATOM 1452 O O . SER A 1 181 ? 1.462 11.306 -8.194 1.00 90.69 181 SER A O 1
ATOM 1454 N N . VAL A 1 182 ? 0.929 12.903 -6.719 1.00 95.06 182 VAL A N 1
ATOM 1455 C CA . VAL A 1 182 ? -0.469 13.079 -7.165 1.00 95.06 182 VAL A CA 1
ATOM 1456 C C . VAL A 1 182 ? -0.682 14.267 -8.106 1.00 95.06 182 VAL A C 1
ATOM 1458 O O . VAL A 1 182 ? -1.805 14.709 -8.337 1.00 95.06 182 VAL A O 1
ATOM 1461 N N . ALA A 1 183 ? 0.389 14.805 -8.697 1.00 94.81 183 ALA A N 1
ATOM 1462 C CA . ALA A 1 183 ? 0.325 15.993 -9.556 1.00 94.81 183 ALA A CA 1
ATOM 1463 C C . ALA A 1 183 ? -0.639 15.851 -10.755 1.00 94.81 183 ALA A C 1
ATOM 1465 O O . ALA A 1 183 ? -1.102 16.851 -11.301 1.00 94.81 183 ALA A O 1
ATOM 1466 N N . SER A 1 184 ? -0.958 14.624 -11.177 1.00 95.06 184 SER A N 1
ATOM 1467 C CA . SER A 1 184 ? -1.954 14.355 -12.218 1.00 95.06 184 SER A CA 1
ATOM 1468 C C . SER A 1 184 ? -3.384 14.728 -11.811 1.00 95.06 184 SER A C 1
ATOM 1470 O O . SER A 1 184 ? -4.163 15.071 -12.698 1.00 95.06 184 SER A O 1
ATOM 1472 N N . ALA A 1 185 ? -3.717 14.767 -10.515 1.00 96.62 185 ALA A N 1
ATOM 1473 C CA . ALA A 1 185 ? -5.024 15.221 -10.030 1.00 96.62 185 ALA A CA 1
ATOM 1474 C C . ALA A 1 185 ? -5.279 16.692 -10.396 1.00 96.62 185 ALA A C 1
ATOM 1476 O O . ALA A 1 185 ? -6.366 17.062 -10.832 1.00 96.62 185 ALA A O 1
ATOM 1477 N N . ARG A 1 186 ? -4.228 17.520 -10.334 1.00 94.75 186 ARG A N 1
ATOM 1478 C CA . ARG A 1 186 ? -4.279 18.950 -10.684 1.00 94.75 186 ARG A CA 1
ATOM 1479 C C . ARG A 1 186 ? -4.447 19.213 -12.183 1.00 94.75 186 ARG A C 1
ATOM 1481 O O . ARG A 1 186 ? -4.698 20.344 -12.577 1.00 94.75 186 ARG A O 1
ATOM 1488 N N . LYS A 1 187 ? -4.280 18.189 -13.026 1.00 95.94 187 LYS A N 1
ATOM 1489 C CA . LYS A 1 187 ? -4.449 18.293 -14.485 1.00 95.94 187 LYS A CA 1
ATOM 1490 C C . LYS A 1 187 ? -5.882 18.006 -14.932 1.00 95.94 187 LYS A C 1
ATOM 1492 O O . LYS A 1 187 ? -6.210 18.228 -16.094 1.00 95.94 187 LYS A O 1
ATOM 1497 N N . VAL A 1 188 ? -6.720 17.480 -14.041 1.00 96.56 188 VAL A N 1
ATOM 1498 C CA . VAL A 1 188 ? -8.129 17.215 -14.325 1.00 96.56 188 VAL A CA 1
ATOM 1499 C C . VAL A 1 188 ? -8.900 18.532 -14.224 1.00 96.56 188 VAL A C 1
ATOM 1501 O O . VAL A 1 188 ? -8.750 19.280 -13.262 1.00 96.56 188 VAL A O 1
ATOM 1504 N N . SER A 1 189 ? -9.709 18.832 -15.243 1.00 97.38 189 SER A N 1
ATOM 1505 C CA . SER A 1 189 ? -10.497 20.070 -15.281 1.00 97.38 189 SER A CA 1
ATOM 1506 C C . SER A 1 189 ? -11.554 20.116 -14.174 1.00 97.38 189 SER A C 1
ATOM 1508 O O . SER A 1 189 ? -12.111 19.080 -13.811 1.00 97.38 189 SER A O 1
ATOM 1510 N N . VAL A 1 190 ? -11.902 21.324 -13.718 1.00 97.44 190 VAL A N 1
ATOM 1511 C CA . VAL A 1 190 ? -12.974 21.550 -12.728 1.00 97.44 190 VAL A CA 1
ATOM 1512 C C . VAL A 1 190 ? -14.280 20.882 -13.160 1.00 97.44 190 VAL A C 1
ATOM 1514 O O . VAL A 1 190 ? -14.876 20.157 -12.375 1.00 97.44 190 VAL A O 1
ATOM 1517 N N . LYS A 1 191 ? -14.666 21.023 -14.437 1.00 98.00 191 LYS A N 1
ATOM 1518 C CA . LYS A 1 191 ? -15.859 20.369 -14.998 1.00 98.00 191 LYS A CA 1
ATOM 1519 C C . LYS A 1 191 ? -15.854 18.854 -14.764 1.00 98.00 191 LYS A C 1
ATOM 1521 O O . LYS A 1 191 ? -16.866 18.294 -14.360 1.00 98.00 191 LYS A O 1
ATOM 1526 N N . ARG A 1 192 ? -14.714 18.189 -14.989 1.00 97.56 192 ARG A N 1
ATOM 1527 C CA . ARG A 1 192 ? -14.594 16.739 -14.770 1.00 97.56 192 ARG A CA 1
ATOM 1528 C C . ARG A 1 192 ? -14.686 16.362 -13.297 1.00 97.56 192 ARG A C 1
ATOM 1530 O O . ARG A 1 192 ? -15.328 15.367 -12.992 1.00 97.56 192 ARG A O 1
ATOM 1537 N N . TRP A 1 193 ? -14.105 17.156 -12.400 1.00 97.88 193 TRP A N 1
ATOM 1538 C CA . TRP A 1 193 ? -14.276 16.941 -10.961 1.00 97.88 193 TRP A CA 1
ATOM 1539 C C . TRP A 1 193 ? -15.738 17.079 -10.530 1.00 97.88 193 TRP A C 1
ATOM 1541 O O . TRP A 1 193 ? -16.233 16.218 -9.812 1.00 97.88 193 TRP A O 1
ATOM 1551 N N . THR A 1 194 ? -16.464 18.079 -11.041 1.00 98.00 194 THR A N 1
ATOM 1552 C CA . THR A 1 194 ? -17.909 18.213 -10.798 1.00 98.00 194 THR A CA 1
ATOM 1553 C C . THR A 1 194 ? -18.681 16.980 -11.269 1.00 98.00 194 THR A C 1
ATOM 1555 O O . 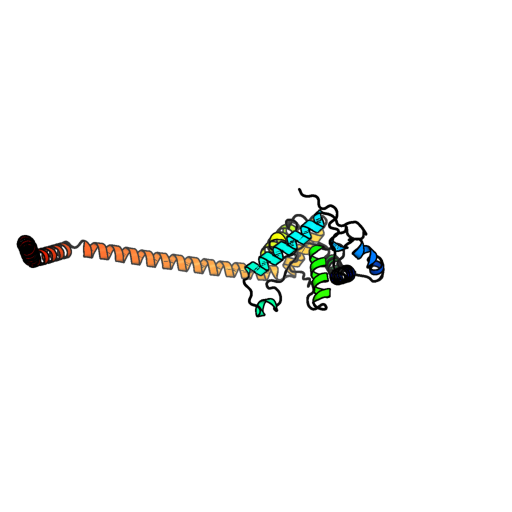THR A 1 194 ? -19.549 16.487 -10.554 1.00 98.00 194 THR A O 1
ATOM 1558 N N . GLU A 1 195 ? -18.349 16.444 -12.446 1.00 97.69 195 GLU A N 1
ATOM 1559 C CA . GLU A 1 195 ? -18.967 15.216 -12.960 1.00 97.69 195 GLU A CA 1
ATOM 1560 C C . GLU A 1 195 ? -18.652 13.995 -12.081 1.00 97.69 195 GLU A C 1
ATOM 1562 O O . GLU A 1 195 ? -19.538 13.176 -11.843 1.00 97.69 195 GLU A O 1
ATOM 1567 N N . PHE A 1 196 ? -17.423 13.873 -11.568 1.00 97.12 196 PHE A N 1
ATOM 1568 C CA . PHE A 1 196 ? -17.052 12.787 -10.656 1.00 97.12 196 PHE A CA 1
ATOM 1569 C C . PHE A 1 196 ? -17.792 12.890 -9.323 1.00 97.12 196 PHE A C 1
ATOM 1571 O O . PHE A 1 196 ? -18.328 11.888 -8.860 1.00 97.12 196 PHE A O 1
ATOM 1578 N N . ALA A 1 197 ? -17.887 14.087 -8.740 1.00 97.56 197 ALA A N 1
ATOM 1579 C CA . ALA A 1 197 ? -18.639 14.315 -7.510 1.00 97.56 197 ALA A CA 1
ATOM 1580 C C . ALA A 1 197 ? -20.129 13.991 -7.692 1.00 97.56 197 ALA A C 1
ATOM 1582 O O . ALA A 1 197 ? -20.700 13.244 -6.898 1.00 97.56 197 ALA A O 1
ATOM 1583 N N . ALA A 1 198 ? -20.743 14.470 -8.779 1.00 97.81 198 ALA A N 1
ATOM 1584 C CA . ALA A 1 198 ? -22.131 14.153 -9.104 1.00 97.81 198 ALA A CA 1
ATOM 1585 C C . ALA A 1 198 ? -22.340 12.641 -9.287 1.00 97.81 198 ALA A C 1
ATOM 1587 O O . ALA A 1 198 ? -23.297 12.077 -8.758 1.00 97.81 198 ALA A O 1
ATOM 1588 N N . TRP A 1 199 ? -21.429 11.961 -9.991 1.00 97.50 199 TRP A N 1
ATOM 1589 C CA . TRP A 1 199 ? -21.490 10.508 -10.138 1.00 97.50 199 TRP A CA 1
ATOM 1590 C C . TRP A 1 199 ? -21.381 9.801 -8.783 1.00 97.50 199 TRP A C 1
ATOM 1592 O O . TRP A 1 199 ? -22.199 8.936 -8.488 1.00 97.50 199 TRP A O 1
ATOM 1602 N N . THR A 1 200 ? -20.439 10.192 -7.923 1.00 96.38 200 THR A N 1
ATOM 1603 C CA . THR A 1 200 ? -20.297 9.608 -6.582 1.00 96.38 200 THR A CA 1
ATOM 1604 C C . THR A 1 200 ? -21.579 9.767 -5.769 1.00 96.38 200 THR A C 1
ATOM 1606 O O . THR A 1 200 ? -22.047 8.794 -5.182 1.00 96.38 200 THR A O 1
ATOM 1609 N N . ILE A 1 201 ? -22.185 10.952 -5.765 1.00 95.88 201 ILE A N 1
ATOM 1610 C CA . ILE A 1 201 ? -23.403 11.227 -4.993 1.00 95.88 201 ILE A CA 1
ATOM 1611 C C . ILE A 1 201 ? -24.595 10.418 -5.519 1.00 95.88 201 ILE A C 1
ATOM 1613 O O . ILE A 1 201 ? -25.345 9.848 -4.731 1.00 95.88 201 ILE A O 1
ATOM 1617 N N . HIS A 1 202 ? -24.782 10.368 -6.840 1.00 96.38 202 HIS A N 1
ATOM 1618 C CA . HIS A 1 202 ? -26.010 9.834 -7.436 1.00 96.38 202 HIS A CA 1
ATOM 1619 C C . HIS A 1 202 ? -25.935 8.364 -7.851 1.00 96.38 202 HIS A C 1
ATOM 1621 O O . HIS A 1 202 ? -26.974 7.726 -7.992 1.00 96.38 202 HIS A O 1
ATOM 1627 N N . GLN A 1 203 ? -24.737 7.839 -8.109 1.00 96.31 203 GLN A N 1
ATOM 1628 C CA . GLN A 1 203 ? -24.540 6.512 -8.706 1.00 96.31 203 GLN A CA 1
ATOM 1629 C C . GLN A 1 203 ? -23.756 5.558 -7.808 1.00 96.31 203 GLN A C 1
ATOM 1631 O O . GLN A 1 203 ? -23.776 4.350 -8.040 1.00 96.31 203 GLN A O 1
ATOM 1636 N N . SER A 1 204 ? -23.063 6.066 -6.787 1.00 95.06 204 SER A N 1
ATOM 1637 C CA . SER A 1 204 ? -22.354 5.217 -5.834 1.00 95.06 204 SER A CA 1
ATOM 1638 C C . SER A 1 204 ? -23.155 5.032 -4.536 1.00 95.06 204 SER A C 1
ATOM 1640 O O . SER A 1 204 ? -24.032 5.837 -4.224 1.00 95.06 204 SER A O 1
ATOM 1642 N N . PRO A 1 205 ? -22.827 4.021 -3.712 1.00 95.81 205 PRO A N 1
ATOM 1643 C CA . PRO A 1 205 ? -23.414 3.861 -2.381 1.00 95.81 205 PRO A CA 1
ATOM 1644 C C . PRO A 1 205 ? -23.032 4.947 -1.360 1.00 95.81 205 PRO A C 1
ATOM 1646 O O . PRO A 1 205 ? -2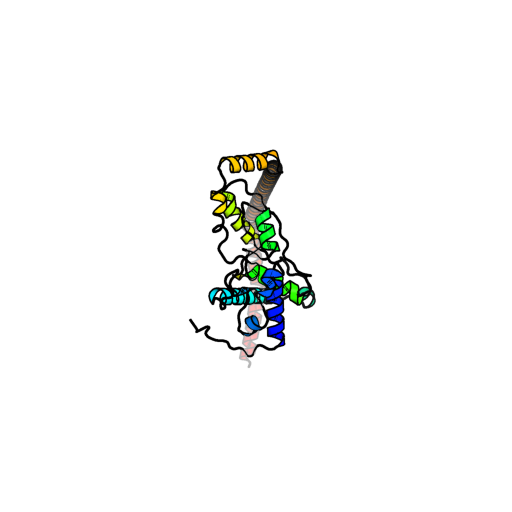3.385 4.798 -0.195 1.00 95.81 205 PRO A O 1
ATOM 1649 N N . TYR A 1 206 ? -22.305 6.002 -1.747 1.00 93.94 206 TYR A N 1
ATOM 1650 C CA . TYR A 1 206 ? -21.744 7.004 -0.835 1.00 93.94 206 TYR A CA 1
ATOM 1651 C C . TYR A 1 206 ? -22.767 7.562 0.163 1.00 93.94 206 TYR A C 1
ATOM 1653 O O . TYR A 1 206 ? -22.545 7.456 1.365 1.00 93.94 206 TYR A O 1
ATOM 1661 N N . LEU A 1 207 ? -23.912 8.071 -0.312 1.00 95.19 207 LEU A N 1
ATOM 1662 C CA . LEU A 1 207 ? -24.946 8.621 0.574 1.00 95.19 207 LEU A CA 1
ATOM 1663 C C . LEU A 1 207 ? -25.511 7.564 1.527 1.00 95.19 207 LEU A C 1
ATOM 1665 O O . LEU A 1 207 ? -25.648 7.817 2.717 1.00 95.19 207 LEU A O 1
ATOM 1669 N N . LYS A 1 208 ? -25.783 6.357 1.016 1.00 96.25 208 LYS A N 1
ATOM 1670 C CA . LYS A 1 208 ? -26.285 5.244 1.832 1.00 96.25 208 LYS A CA 1
ATOM 1671 C C . LYS A 1 208 ? -25.290 4.866 2.934 1.00 96.25 208 LYS A C 1
ATOM 1673 O O . LYS A 1 208 ? -25.707 4.619 4.060 1.00 96.25 208 LYS A O 1
ATOM 1678 N N . ASN A 1 209 ? -24.000 4.819 2.609 1.00 95.25 209 ASN A N 1
ATOM 1679 C CA . ASN A 1 209 ? -22.945 4.514 3.572 1.00 95.25 209 ASN A CA 1
ATOM 1680 C C . ASN A 1 209 ? -22.793 5.633 4.606 1.00 95.25 209 ASN A C 1
ATOM 1682 O O . ASN A 1 209 ? -22.648 5.326 5.781 1.00 95.25 209 ASN A O 1
ATOM 1686 N N . GLY A 1 210 ? -22.873 6.900 4.184 1.00 95.75 210 GLY A N 1
ATOM 1687 C CA . GLY A 1 210 ? -22.845 8.051 5.088 1.00 95.75 210 GLY A CA 1
ATOM 1688 C C . GLY A 1 210 ? -23.987 8.002 6.098 1.00 95.75 210 GLY A C 1
ATOM 1689 O O . GLY A 1 210 ? -23.740 7.998 7.293 1.00 95.75 210 GLY A O 1
ATOM 1690 N N . THR A 1 211 ? -25.225 7.815 5.632 1.00 97.06 211 THR A N 1
ATOM 1691 C CA . THR A 1 211 ? -26.383 7.686 6.530 1.00 97.06 211 THR A CA 1
ATOM 1692 C C . THR A 1 211 ? -26.264 6.489 7.476 1.00 97.06 211 THR A C 1
ATOM 1694 O O . THR A 1 211 ? -26.638 6.586 8.641 1.00 97.06 211 THR A O 1
ATOM 1697 N N . ALA A 1 212 ? -25.759 5.348 6.998 1.00 97.69 212 ALA A N 1
ATOM 1698 C CA . ALA A 1 212 ? -25.548 4.182 7.854 1.00 97.69 212 ALA A CA 1
ATOM 1699 C C . ALA A 1 212 ? -24.484 4.442 8.934 1.00 97.69 212 ALA A C 1
ATOM 1701 O O . ALA A 1 212 ? -24.647 3.990 10.065 1.00 97.69 212 ALA A O 1
ATOM 1702 N N . GLU A 1 213 ? -23.425 5.177 8.595 1.00 97.12 213 GLU A N 1
ATOM 1703 C CA . GLU A 1 213 ? -22.375 5.560 9.535 1.00 97.12 213 GLU A CA 1
ATOM 1704 C C . GLU A 1 213 ? -22.870 6.585 10.558 1.00 97.12 213 GLU A C 1
ATOM 1706 O O . GLU A 1 213 ? -22.629 6.406 11.748 1.00 97.12 213 GLU A O 1
ATOM 1711 N N . ASP A 1 214 ? -23.638 7.591 10.132 1.00 97.69 214 ASP A N 1
ATOM 1712 C CA . ASP A 1 214 ? -24.259 8.564 11.037 1.00 97.69 214 ASP A CA 1
ATOM 1713 C C . ASP A 1 214 ? -25.140 7.858 12.079 1.00 97.69 214 ASP A C 1
ATOM 1715 O O . ASP A 1 214 ? -25.059 8.140 13.274 1.00 97.69 214 ASP A O 1
ATOM 1719 N N . LEU A 1 215 ? -25.942 6.877 11.647 1.00 97.81 215 LEU A N 1
ATOM 1720 C CA . LEU A 1 215 ? -26.758 6.064 12.552 1.00 97.81 215 LEU A CA 1
ATOM 1721 C C . LEU A 1 215 ? -25.908 5.225 13.512 1.00 97.81 215 LEU A C 1
ATOM 1723 O O . LEU A 1 215 ? -26.238 5.137 14.694 1.00 97.81 215 LEU A O 1
ATOM 1727 N N . ARG A 1 216 ? -24.819 4.618 13.025 1.00 98.06 216 ARG A N 1
ATOM 1728 C CA . ARG A 1 216 ? -23.890 3.846 13.863 1.00 98.06 216 ARG A CA 1
ATOM 1729 C C . ARG A 1 216 ? -23.272 4.729 14.949 1.00 98.06 216 ARG A C 1
ATOM 1731 O O . ARG A 1 216 ? -23.229 4.321 16.105 1.00 98.06 216 ARG A O 1
ATOM 1738 N N . LEU A 1 217 ? -22.837 5.937 14.591 1.00 97.44 217 LEU A N 1
ATOM 1739 C CA . LEU A 1 217 ? -22.238 6.894 15.522 1.00 97.44 217 LEU A CA 1
ATOM 1740 C C . LEU A 1 217 ? -23.238 7.377 16.577 1.00 97.44 217 LEU A C 1
ATOM 1742 O O . LEU A 1 217 ? -22.881 7.460 17.749 1.00 97.44 217 LEU A O 1
ATOM 1746 N N . LEU A 1 218 ? -24.492 7.635 16.193 1.00 97.94 218 LEU A N 1
ATOM 1747 C CA . LEU A 1 218 ? -25.549 7.981 17.150 1.00 97.94 218 LEU A CA 1
ATOM 1748 C C . LEU A 1 218 ? -25.778 6.857 18.170 1.00 97.94 218 LEU A C 1
ATOM 1750 O O . LEU A 1 218 ? -25.827 7.117 19.369 1.00 97.94 218 LEU A O 1
ATOM 1754 N N . GLN A 1 219 ? -25.840 5.603 17.713 1.00 97.81 219 GLN A N 1
ATOM 1755 C CA . GLN A 1 219 ? -25.991 4.441 18.598 1.00 97.81 219 GLN A CA 1
ATOM 1756 C C . GLN A 1 219 ? -24.798 4.264 19.545 1.00 97.81 219 GLN A C 1
ATOM 1758 O O . GLN A 1 219 ? -24.971 3.904 20.710 1.00 97.81 219 GLN A O 1
ATOM 1763 N N . GLU A 1 220 ? -23.578 4.505 19.062 1.00 97.56 220 GLU A N 1
ATOM 1764 C CA . GLU A 1 220 ? -22.382 4.471 19.907 1.00 97.56 220 GLU A CA 1
ATOM 1765 C C . GLU A 1 220 ? -22.401 5.580 20.956 1.00 97.56 220 GLU A C 1
ATOM 1767 O O . GLU A 1 220 ? -22.141 5.307 22.125 1.00 97.56 220 GLU A O 1
ATOM 1772 N N . GLN A 1 221 ? -22.793 6.793 20.573 1.00 98.00 221 GLN A N 1
ATOM 1773 C CA . GLN A 1 221 ? -22.911 7.917 21.493 1.00 98.00 221 GLN A CA 1
ATOM 1774 C C . GLN A 1 221 ? -23.963 7.660 22.584 1.00 98.00 221 GLN A C 1
ATOM 1776 O O . GLN A 1 221 ? -23.713 7.934 23.757 1.00 98.00 221 GLN A O 1
ATOM 1781 N N . GLU A 1 222 ? -25.120 7.097 22.230 1.00 98.00 222 GLU A N 1
ATOM 1782 C CA . GLU A 1 222 ? -26.149 6.692 23.198 1.00 98.00 222 GLU A CA 1
ATOM 1783 C C . GLU A 1 222 ? -25.627 5.617 24.161 1.00 98.00 222 GLU A C 1
ATOM 1785 O O . GLU A 1 222 ? -25.829 5.702 25.376 1.00 98.00 222 GLU A O 1
ATOM 1790 N N . ARG A 1 223 ? -24.898 4.623 23.638 1.00 97.75 223 ARG A N 1
ATOM 1791 C CA . ARG A 1 223 ? -24.271 3.577 24.453 1.00 97.75 223 ARG A CA 1
ATOM 1792 C C . ARG A 1 223 ? -23.245 4.156 25.423 1.00 97.75 223 ARG A C 1
ATOM 1794 O O . ARG A 1 223 ? -23.227 3.763 26.588 1.00 97.75 223 ARG A O 1
ATOM 1801 N N . GLU A 1 224 ? -22.399 5.072 24.965 1.00 97.44 224 GLU A N 1
ATOM 1802 C CA . GLU A 1 224 ? -21.425 5.756 25.816 1.00 97.44 224 GLU A CA 1
ATOM 1803 C C . GLU A 1 224 ? -22.114 6.563 26.919 1.00 97.44 224 GLU A C 1
ATOM 1805 O O . GLU A 1 224 ? -21.721 6.467 28.080 1.00 97.44 224 GLU A O 1
ATOM 1810 N N . GLN A 1 225 ? -23.181 7.297 26.596 1.00 98.06 225 GLN A N 1
ATOM 1811 C CA . GLN A 1 225 ? -23.958 8.046 27.587 1.00 98.06 225 GLN A CA 1
ATOM 1812 C C . GLN A 1 225 ? -24.600 7.130 28.635 1.00 98.06 225 GLN A C 1
ATOM 1814 O O . GLN A 1 225 ? -24.546 7.443 29.825 1.00 98.06 225 GLN A O 1
ATOM 1819 N N . SER A 1 226 ? -25.144 5.982 28.220 1.00 97.88 226 SER A N 1
ATOM 1820 C CA . SER A 1 226 ? -25.672 4.973 29.148 1.00 97.88 226 SER A CA 1
ATOM 1821 C C . SER A 1 226 ? -24.582 4.451 30.084 1.00 97.88 226 SER A C 1
ATOM 1823 O O . SER A 1 226 ? -24.783 4.415 31.294 1.00 97.88 226 SER A O 1
ATOM 1825 N N . LEU A 1 227 ? -23.403 4.109 29.551 1.00 97.69 227 LEU A N 1
ATOM 1826 C CA . LEU A 1 227 ? -22.276 3.633 30.359 1.00 97.69 227 LEU A CA 1
ATOM 1827 C C . LEU A 1 227 ? -21.791 4.695 31.352 1.00 97.69 227 LEU A C 1
ATOM 1829 O O . LEU A 1 227 ? -21.456 4.370 32.488 1.00 97.69 227 LEU A O 1
ATOM 1833 N N . VAL A 1 228 ? -21.764 5.966 30.948 1.00 97.94 228 VAL A N 1
ATOM 1834 C CA . VAL A 1 228 ? -21.413 7.080 31.840 1.00 97.94 228 VAL A CA 1
ATOM 1835 C C . VAL A 1 228 ? -22.442 7.234 32.963 1.00 97.94 228 VAL A C 1
ATOM 1837 O O . VAL A 1 228 ? -22.050 7.445 34.111 1.00 97.94 228 VAL A O 1
ATOM 1840 N N . ALA A 1 229 ? -23.737 7.098 32.665 1.00 97.75 229 ALA A N 1
ATOM 1841 C CA . ALA A 1 229 ? -24.792 7.148 33.674 1.00 97.75 229 ALA A CA 1
ATOM 1842 C C . ALA A 1 229 ? -24.695 5.976 34.669 1.00 97.75 229 ALA A C 1
ATOM 1844 O O . ALA A 1 229 ? -24.760 6.193 35.881 1.00 97.75 229 ALA A O 1
ATOM 1845 N N . ASP A 1 230 ? -24.454 4.759 34.178 1.00 97.31 230 ASP A N 1
ATOM 1846 C CA . ASP A 1 230 ? -24.257 3.576 35.020 1.00 97.31 230 ASP A CA 1
ATOM 1847 C C . ASP A 1 230 ? -23.023 3.727 35.921 1.00 97.31 230 ASP A C 1
ATOM 1849 O O . ASP A 1 230 ? -23.084 3.463 37.122 1.00 97.31 230 ASP A O 1
ATOM 1853 N N . LEU A 1 231 ? -21.909 4.228 35.374 1.00 97.50 231 LEU A N 1
ATOM 1854 C CA . LEU A 1 231 ? -20.702 4.524 36.150 1.00 97.50 231 LEU A CA 1
ATOM 1855 C C . LEU A 1 231 ? -20.948 5.586 37.226 1.00 97.50 231 LEU A C 1
ATOM 1857 O O . LEU A 1 231 ? -20.393 5.481 38.320 1.00 97.50 231 LEU A O 1
ATOM 1861 N N . ALA A 1 232 ? -21.761 6.606 36.942 1.00 97.94 232 ALA A N 1
ATOM 1862 C CA . ALA A 1 232 ? -22.127 7.614 37.931 1.00 97.94 232 ALA A CA 1
ATOM 1863 C C . ALA A 1 232 ? -22.939 7.005 39.083 1.00 97.94 232 ALA A C 1
ATOM 1865 O O . ALA A 1 232 ? -22.687 7.336 40.240 1.00 97.94 232 ALA A O 1
ATOM 1866 N N . LYS A 1 233 ? -23.849 6.071 38.782 1.00 97.88 233 LYS A N 1
ATOM 1867 C CA . LYS A 1 233 ? -24.604 5.335 39.801 1.00 97.88 233 LYS A CA 1
ATOM 1868 C C . LYS A 1 233 ? -23.691 4.469 40.668 1.00 97.88 233 LYS A C 1
ATOM 1870 O O . LYS A 1 233 ? -23.729 4.599 41.883 1.00 97.88 233 LYS A O 1
ATOM 1875 N N . VAL A 1 234 ? -22.811 3.670 40.060 1.00 97.69 234 VAL A N 1
ATOM 1876 C CA . VAL A 1 234 ? -21.852 2.833 40.808 1.00 97.69 234 VAL A CA 1
ATOM 1877 C C . VAL A 1 234 ? -20.961 3.68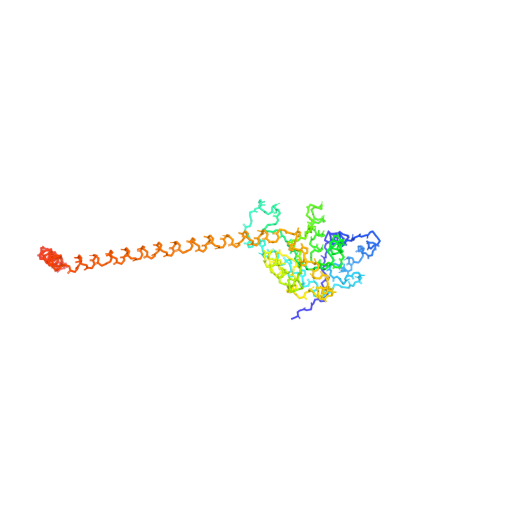4 41.714 1.00 97.69 234 VAL A C 1
ATOM 1879 O O . VAL A 1 234 ? -20.686 3.300 42.845 1.00 97.69 234 VAL A O 1
ATOM 1882 N N . ARG A 1 235 ? -20.525 4.862 41.252 1.00 97.56 235 ARG A N 1
ATOM 1883 C CA . ARG A 1 235 ? -19.759 5.800 42.087 1.00 97.56 235 ARG A CA 1
ATOM 1884 C C . ARG A 1 235 ? -20.564 6.327 43.273 1.00 97.56 235 ARG A C 1
ATOM 1886 O O . ARG A 1 235 ? -20.002 6.436 44.356 1.00 97.56 235 ARG A O 1
ATOM 1893 N N . ALA A 1 236 ? -21.842 6.645 43.076 1.00 97.69 236 ALA A N 1
ATOM 1894 C CA . ALA A 1 236 ? -22.718 7.067 44.165 1.00 97.69 236 ALA A CA 1
ATOM 1895 C C . ALA A 1 236 ? -22.932 5.937 45.185 1.00 97.69 236 ALA A C 1
ATOM 1897 O O . ALA A 1 236 ? -22.846 6.188 46.383 1.00 97.69 236 ALA A O 1
ATOM 1898 N N . ASP A 1 237 ? -23.126 4.701 44.716 1.00 97.25 237 ASP A N 1
ATOM 1899 C CA . ASP A 1 237 ? -23.275 3.522 45.576 1.00 97.25 237 ASP A CA 1
ATOM 1900 C C . ASP A 1 237 ? -21.993 3.270 46.395 1.00 97.25 237 ASP A C 1
ATOM 1902 O O . ASP A 1 237 ? -22.066 3.052 47.601 1.00 97.25 237 ASP A O 1
ATOM 1906 N N . ILE A 1 238 ? -20.808 3.370 45.773 1.00 96.75 238 ILE A N 1
ATOM 1907 C CA . ILE A 1 238 ? -19.514 3.278 46.477 1.00 96.75 238 ILE A CA 1
ATOM 1908 C C . ILE A 1 238 ? -19.410 4.359 47.553 1.00 96.75 238 ILE A C 1
ATOM 1910 O O . ILE A 1 238 ? -19.096 4.046 48.695 1.00 96.75 238 ILE A O 1
ATOM 1914 N N . GLN A 1 239 ? -19.719 5.612 47.214 1.00 97.19 239 GLN A N 1
ATOM 1915 C CA . GLN A 1 239 ? -19.653 6.719 48.166 1.00 97.19 239 GLN A CA 1
ATOM 1916 C C . GLN A 1 239 ? -20.626 6.526 49.340 1.00 97.19 239 GLN A C 1
ATOM 1918 O O . GLN A 1 239 ? -20.313 6.881 50.478 1.00 97.19 239 GLN A O 1
ATOM 1923 N N . GLN A 1 240 ? -21.807 5.958 49.084 1.00 97.19 240 GLN A N 1
ATOM 1924 C CA . GLN A 1 240 ? -22.756 5.622 50.139 1.00 97.19 240 GLN A CA 1
ATOM 1925 C C . GLN A 1 240 ? -22.197 4.528 51.059 1.00 97.19 240 GLN A C 1
ATOM 1927 O O . GLN A 1 240 ? -22.226 4.711 52.273 1.00 97.19 240 GLN A O 1
ATOM 1932 N N . ILE A 1 241 ? -21.639 3.451 50.495 1.00 96.00 241 ILE A N 1
ATOM 1933 C CA . ILE A 1 241 ? -21.009 2.362 51.259 1.00 96.00 241 ILE A CA 1
ATOM 1934 C C . ILE A 1 241 ? -19.847 2.895 52.106 1.00 96.00 241 ILE A C 1
ATOM 1936 O O . ILE A 1 241 ? -19.747 2.564 53.281 1.00 96.00 241 ILE A O 1
ATOM 1940 N N . GLU A 1 242 ? -18.996 3.756 51.544 1.00 94.06 242 GLU A N 1
ATOM 1941 C CA . GLU A 1 242 ? -17.901 4.407 52.278 1.00 94.06 242 GLU A CA 1
ATOM 1942 C C . GLU A 1 242 ? -18.433 5.253 53.447 1.00 94.06 242 GLU A C 1
ATOM 1944 O O . GLU A 1 242 ? -17.917 5.169 54.558 1.00 94.06 242 GLU A O 1
ATOM 1949 N N . THR A 1 243 ? -19.517 6.006 53.237 1.00 93.94 243 THR A N 1
ATOM 1950 C CA . THR A 1 243 ? -20.156 6.806 54.298 1.00 93.94 243 THR A CA 1
ATOM 1951 C C . THR A 1 243 ? -20.790 5.930 55.390 1.00 93.94 243 THR A C 1
ATOM 1953 O O . THR A 1 243 ? -20.822 6.316 56.560 1.00 93.94 243 THR A O 1
ATOM 1956 N N . GLU A 1 244 ? -21.350 4.775 55.025 1.00 92.94 244 GLU A N 1
ATOM 1957 C CA . GLU A 1 244 ? -21.910 3.798 55.968 1.00 92.94 244 GLU A CA 1
ATOM 1958 C C . GLU A 1 244 ? -20.801 3.136 56.800 1.00 92.94 244 GLU A C 1
ATOM 1960 O O . GLU A 1 244 ? -20.911 3.108 58.024 1.00 92.94 244 GLU A O 1
ATOM 1965 N N . LEU A 1 245 ? -19.693 2.734 56.168 1.00 88.81 245 LEU A N 1
ATOM 1966 C CA . LEU A 1 245 ? -18.491 2.227 56.844 1.00 88.81 245 LEU A CA 1
ATOM 1967 C C . LEU A 1 245 ? -17.922 3.241 57.844 1.00 88.81 245 LEU A C 1
ATOM 1969 O O . LEU A 1 245 ? -17.681 2.897 58.996 1.00 88.81 245 LEU A O 1
ATOM 1973 N N . GLU A 1 246 ? -17.772 4.510 57.451 1.00 88.75 246 GLU A N 1
ATOM 1974 C CA . GLU A 1 246 ? -17.292 5.567 58.356 1.00 88.75 246 GLU A CA 1
ATOM 1975 C C . GLU A 1 246 ? -18.220 5.786 59.564 1.00 88.75 246 GLU A C 1
ATOM 1977 O O . GLU A 1 246 ? -17.759 6.166 60.643 1.00 88.75 246 GLU A O 1
ATOM 1982 N N . ARG A 1 247 ? -19.530 5.547 59.416 1.00 87.06 247 ARG A N 1
ATOM 1983 C CA . ARG A 1 247 ? -20.488 5.611 60.530 1.00 87.06 247 ARG A CA 1
ATOM 1984 C C . ARG A 1 247 ? -20.369 4.425 61.475 1.00 87.06 247 ARG A C 1
ATOM 1986 O O . ARG A 1 247 ? -20.491 4.629 62.681 1.00 87.06 247 ARG A O 1
ATOM 1993 N N . GLU A 1 248 ? -20.172 3.223 60.943 1.00 80.31 248 GLU A N 1
ATOM 1994 C CA . GLU A 1 248 ? -19.992 2.009 61.743 1.00 80.31 248 GLU A CA 1
ATOM 1995 C C . GLU A 1 248 ? -18.655 2.040 62.499 1.00 80.31 248 GLU A C 1
ATOM 1997 O O . GLU A 1 248 ? -18.638 1.845 63.713 1.00 80.31 248 GLU A O 1
ATOM 2002 N N . ASP A 1 249 ? -17.561 2.415 61.830 1.00 68.88 249 ASP A N 1
ATOM 2003 C CA . ASP A 1 249 ? -16.233 2.557 62.446 1.00 68.88 249 ASP A CA 1
ATOM 2004 C C . ASP A 1 249 ? -16.141 3.772 63.386 1.00 68.88 249 ASP A C 1
ATOM 2006 O O . ASP A 1 249 ? -15.344 3.785 64.329 1.00 68.8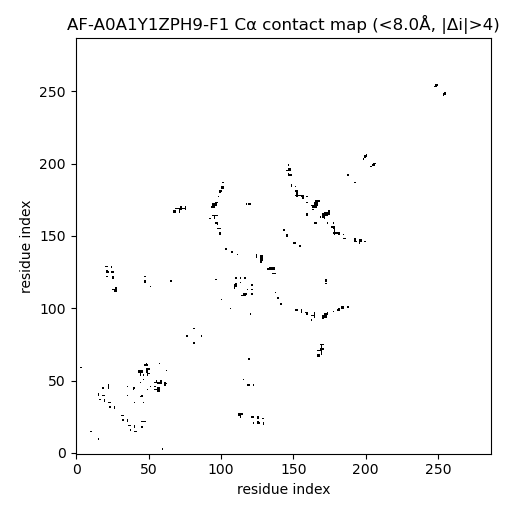8 249 ASP A O 1
ATOM 2010 N N . GLY A 1 250 ? -16.942 4.813 63.138 1.00 57.25 250 GLY A N 1
ATOM 2011 C CA . GLY A 1 250 ? -17.055 6.018 63.963 1.00 57.25 250 GLY A CA 1
ATOM 2012 C C . GLY A 1 250 ? -18.059 5.909 65.114 1.00 57.25 250 GLY A C 1
ATOM 2013 O O . GLY A 1 250 ? -18.196 6.865 65.885 1.00 57.25 250 GLY A O 1
ATOM 2014 N N . ALA A 1 251 ? -18.767 4.782 65.255 1.00 59.44 251 ALA A N 1
ATOM 2015 C CA . ALA A 1 251 ? -19.660 4.556 66.380 1.00 59.44 251 ALA A CA 1
ATOM 2016 C C . ALA A 1 251 ? -18.821 4.431 67.670 1.00 59.44 251 ALA A C 1
ATOM 2018 O O . ALA A 1 251 ? -18.029 3.492 67.803 1.00 59.44 251 ALA A O 1
ATOM 2019 N N . PRO A 1 252 ? -18.981 5.341 68.653 1.00 59.06 252 PRO A N 1
ATOM 2020 C CA . PRO A 1 252 ? -18.180 5.322 69.878 1.00 59.06 252 PRO A CA 1
ATOM 2021 C C . PRO A 1 252 ? -18.359 4.025 70.678 1.00 59.06 252 PRO A C 1
ATOM 2023 O O . PRO A 1 252 ? -17.497 3.687 71.477 1.00 59.06 252 PRO A O 1
ATOM 2026 N N . GLU A 1 253 ? -19.446 3.289 70.444 1.00 60.62 253 GLU A N 1
ATOM 2027 C CA . GLU A 1 253 ? -19.740 1.997 71.067 1.00 60.62 253 GLU A CA 1
ATOM 2028 C C . GLU A 1 253 ? -18.843 0.874 70.522 1.00 60.62 253 GLU A C 1
ATOM 2030 O O . GLU A 1 253 ? -18.252 0.147 71.311 1.00 60.62 253 GLU A O 1
ATOM 2035 N N . VAL A 1 254 ? -18.625 0.809 69.202 1.00 60.72 254 VAL A N 1
ATOM 2036 C CA . VAL A 1 254 ? -17.746 -0.193 68.567 1.00 60.72 254 VAL A CA 1
ATOM 2037 C C . VAL A 1 254 ? -16.276 0.105 68.867 1.00 60.72 254 VAL A C 1
ATOM 2039 O O . VAL A 1 254 ? -15.506 -0.807 69.159 1.00 60.72 254 VAL A O 1
ATOM 2042 N N . GLN A 1 255 ? -15.876 1.382 68.885 1.00 59.56 255 GLN A N 1
ATOM 2043 C CA . GLN A 1 255 ? -14.521 1.762 69.303 1.00 59.56 255 GLN A CA 1
ATOM 2044 C C . GLN A 1 255 ? -14.280 1.529 70.800 1.00 59.56 255 GLN A C 1
ATOM 2046 O O . GLN A 1 255 ? -13.187 1.103 71.170 1.00 59.56 255 GLN A O 1
ATOM 2051 N N . ALA A 1 256 ? -15.275 1.772 71.661 1.00 63.72 256 ALA A N 1
ATOM 2052 C CA . ALA A 1 256 ? -15.168 1.494 73.092 1.00 63.72 256 ALA A CA 1
ATOM 2053 C C . ALA A 1 256 ? -15.144 -0.012 73.385 1.00 63.72 256 ALA A C 1
ATOM 2055 O O . ALA A 1 256 ? -14.371 -0.441 74.238 1.00 63.72 256 ALA A O 1
ATOM 2056 N N . GLU A 1 257 ? -15.931 -0.818 72.670 1.00 66.88 257 GLU A N 1
ATOM 2057 C CA . GLU A 1 257 ? -15.961 -2.275 72.813 1.00 66.88 257 GLU A CA 1
ATOM 2058 C C . GLU A 1 257 ? -14.679 -2.913 72.257 1.00 66.88 257 GLU A C 1
ATOM 2060 O O . GLU A 1 257 ? -14.043 -3.694 72.957 1.00 66.88 257 GLU A O 1
ATOM 2065 N N . ALA A 1 258 ? -14.185 -2.476 71.092 1.00 63.03 258 ALA A N 1
ATOM 2066 C CA . ALA A 1 258 ? -12.890 -2.911 70.562 1.00 63.03 258 ALA A CA 1
ATOM 2067 C C . ALA A 1 258 ? -11.703 -2.467 71.442 1.00 63.03 258 ALA A C 1
ATOM 2069 O O . ALA A 1 258 ? -10.745 -3.224 71.615 1.00 63.03 258 ALA A O 1
ATOM 2070 N N . GLN A 1 259 ? -11.744 -1.271 72.048 1.00 64.75 259 GLN A N 1
ATOM 2071 C CA . GLN A 1 259 ? -10.741 -0.854 73.038 1.00 64.75 259 GLN A CA 1
ATOM 2072 C C . GLN A 1 259 ? -10.852 -1.649 74.346 1.00 64.75 259 GLN A C 1
ATOM 2074 O O . GLN A 1 259 ? -9.822 -1.988 74.931 1.00 64.75 259 GLN A O 1
ATOM 2079 N N . ALA A 1 260 ? -12.062 -1.993 74.795 1.00 67.75 260 ALA A N 1
ATOM 2080 C CA . ALA A 1 260 ? -12.283 -2.812 75.985 1.00 67.75 260 ALA A CA 1
ATOM 2081 C C . ALA A 1 260 ? -11.847 -4.273 75.774 1.00 67.75 260 ALA A C 1
ATOM 2083 O O . ALA A 1 260 ? -11.185 -4.848 76.642 1.00 67.75 260 ALA A O 1
ATOM 2084 N N . GLU A 1 261 ? -12.137 -4.863 74.613 1.00 68.88 261 GLU A N 1
ATOM 2085 C CA . GLU A 1 261 ? -11.680 -6.200 74.216 1.00 68.88 261 GLU A CA 1
ATOM 2086 C C . GLU A 1 261 ? -10.165 -6.236 73.978 1.00 68.88 261 GLU A C 1
ATOM 2088 O O . GLU A 1 261 ? -9.479 -7.155 74.430 1.00 68.88 261 GLU A O 1
ATOM 2093 N N . SER A 1 262 ? -9.595 -5.202 73.348 1.00 67.50 262 SER A N 1
ATOM 2094 C CA . SER A 1 262 ? -8.143 -5.087 73.194 1.00 67.50 262 SER A CA 1
ATOM 2095 C C . SER A 1 262 ? -7.439 -4.907 74.542 1.00 67.50 262 SER A C 1
ATOM 2097 O O . SER A 1 262 ? -6.371 -5.487 74.726 1.00 67.50 262 SER A O 1
ATOM 2099 N N . SER A 1 263 ? -8.008 -4.147 75.487 1.00 68.69 263 SER A N 1
ATOM 2100 C CA . SER A 1 263 ? -7.474 -4.012 76.852 1.00 68.69 263 SER A CA 1
ATOM 2101 C C . SER A 1 263 ? -7.518 -5.348 77.584 1.00 68.69 263 SER A C 1
ATOM 2103 O O . SER A 1 263 ? -6.499 -5.806 78.086 1.00 68.69 263 SER A O 1
ATOM 2105 N N . THR A 1 264 ? -8.668 -6.027 77.585 1.00 73.06 264 THR A N 1
ATOM 2106 C CA . THR A 1 264 ? -8.839 -7.303 78.298 1.00 73.06 264 THR A CA 1
ATOM 2107 C C . THR A 1 264 ? -7.986 -8.429 77.715 1.00 73.06 264 THR A C 1
ATOM 2109 O O . THR A 1 264 ? -7.440 -9.233 78.470 1.00 73.06 264 THR A O 1
ATOM 2112 N N . CYS A 1 265 ? -7.797 -8.473 76.395 1.00 70.56 265 CYS A N 1
ATOM 2113 C CA . CYS A 1 265 ? -6.893 -9.426 75.753 1.00 70.56 265 CYS A CA 1
ATOM 2114 C C . CYS A 1 265 ? -5.420 -9.138 76.100 1.00 70.56 265 CYS A C 1
ATOM 2116 O O . CYS A 1 265 ? -4.671 -10.056 76.445 1.00 70.56 265 CYS A O 1
ATOM 2118 N N . PHE A 1 266 ? -5.002 -7.867 76.082 1.00 67.38 266 PHE A N 1
ATOM 2119 C CA . PHE A 1 266 ? -3.638 -7.487 76.460 1.00 67.38 266 PHE A CA 1
ATOM 2120 C C . PHE A 1 266 ? -3.366 -7.769 77.945 1.00 67.38 266 PHE A C 1
ATOM 2122 O O . PHE A 1 266 ? -2.327 -8.339 78.276 1.00 67.38 266 PHE A O 1
ATOM 2129 N N . ASP A 1 267 ? -4.323 -7.476 78.827 1.00 74.50 267 ASP A N 1
ATOM 2130 C CA . ASP A 1 267 ? -4.240 -7.746 80.267 1.00 74.50 267 ASP A CA 1
ATOM 2131 C C . ASP A 1 267 ? -4.225 -9.251 80.586 1.00 74.50 267 ASP A C 1
ATOM 2133 O O . ASP A 1 267 ? -3.563 -9.681 81.533 1.00 74.50 267 ASP A O 1
ATOM 2137 N N . ALA A 1 268 ? -4.894 -10.082 79.780 1.00 75.25 268 ALA A N 1
ATOM 2138 C CA . ALA A 1 268 ? -4.882 -11.537 79.939 1.00 75.25 268 ALA A CA 1
ATOM 2139 C C . ALA A 1 268 ? -3.577 -12.187 79.442 1.00 75.25 268 ALA A C 1
ATOM 2141 O O . ALA A 1 268 ? -3.117 -13.180 80.012 1.00 75.25 268 ALA A O 1
ATOM 2142 N N . ILE A 1 269 ? -2.964 -11.639 78.387 1.00 75.75 269 ILE A N 1
ATOM 2143 C CA . ILE A 1 269 ? -1.768 -12.215 77.753 1.00 75.75 269 ILE A CA 1
ATOM 2144 C C . ILE A 1 269 ? -0.469 -11.657 78.362 1.00 75.75 269 ILE A C 1
ATOM 2146 O O . ILE A 1 269 ? 0.533 -12.377 78.433 1.00 75.75 269 ILE A O 1
ATOM 2150 N N . ALA A 1 270 ? -0.465 -10.418 78.863 1.00 76.38 270 ALA A N 1
ATOM 2151 C CA . ALA A 1 270 ? 0.717 -9.777 79.445 1.00 76.38 270 ALA A CA 1
ATOM 2152 C C . ALA A 1 270 ? 1.380 -10.587 80.585 1.00 76.38 270 ALA A C 1
ATOM 2154 O O . ALA A 1 270 ? 2.608 -10.731 80.558 1.00 76.38 270 ALA A O 1
ATOM 2155 N N . PRO A 1 271 ? 0.644 -11.206 81.534 1.00 79.69 271 PRO A N 1
ATOM 2156 C CA . PRO A 1 271 ? 1.243 -12.065 82.555 1.00 79.69 271 PRO A CA 1
ATOM 2157 C C . PRO A 1 271 ? 1.937 -13.291 81.958 1.00 79.69 271 PRO A C 1
ATOM 2159 O O . PRO A 1 271 ? 2.991 -13.705 82.440 1.00 79.69 271 PRO A O 1
ATOM 2162 N N . TRP A 1 272 ? 1.385 -13.861 80.883 1.00 79.50 272 TRP A N 1
ATOM 2163 C CA . TRP A 1 272 ? 1.958 -15.028 80.215 1.00 79.50 272 TRP A CA 1
ATOM 2164 C C . TRP A 1 272 ? 3.249 -14.669 79.476 1.00 79.50 272 TRP A C 1
ATOM 2166 O O . TRP A 1 272 ? 4.251 -15.366 79.626 1.00 79.50 272 TRP A O 1
ATOM 2176 N N . ILE A 1 273 ? 3.268 -13.536 78.764 1.00 75.31 273 ILE A N 1
ATOM 2177 C CA . ILE A 1 273 ? 4.471 -13.018 78.095 1.00 75.31 273 ILE A CA 1
ATOM 2178 C C . ILE A 1 273 ? 5.570 -12.709 79.118 1.00 75.31 273 ILE A C 1
ATOM 2180 O O . ILE A 1 273 ? 6.712 -13.129 78.926 1.00 75.31 273 ILE A O 1
ATOM 2184 N N . LEU A 1 274 ? 5.241 -12.040 80.227 1.00 76.94 274 LEU A N 1
ATOM 2185 C CA . LEU A 1 274 ? 6.205 -11.717 81.284 1.00 76.94 274 LEU A CA 1
ATOM 2186 C C . LEU A 1 274 ? 6.757 -12.976 81.966 1.00 76.94 274 LEU A C 1
ATOM 2188 O O . LEU A 1 274 ? 7.961 -13.068 82.202 1.00 76.94 274 LEU A O 1
ATOM 2192 N N . THR A 1 275 ? 5.910 -13.976 82.222 1.00 80.12 275 THR A N 1
ATOM 2193 C CA . THR A 1 275 ? 6.330 -15.253 82.826 1.00 80.12 275 THR A CA 1
ATOM 2194 C C . THR A 1 275 ? 7.212 -16.057 81.872 1.00 80.12 275 THR A C 1
ATOM 2196 O O . THR A 1 275 ? 8.239 -16.603 82.281 1.00 80.12 275 THR A O 1
ATOM 2199 N N . TYR A 1 276 ? 6.854 -16.102 80.587 1.00 76.56 276 TYR A N 1
ATOM 2200 C CA . TYR A 1 276 ? 7.625 -16.811 79.570 1.00 76.56 276 TYR A CA 1
ATOM 2201 C C . TYR A 1 276 ? 8.992 -16.152 79.340 1.00 76.56 276 TYR A C 1
ATOM 2203 O O . TYR A 1 276 ? 10.009 -16.847 79.292 1.00 76.56 276 TYR A O 1
ATOM 2211 N N . HIS A 1 277 ? 9.048 -14.817 79.281 1.00 73.38 277 HIS A N 1
ATOM 2212 C CA . HIS A 1 277 ? 10.312 -14.089 79.167 1.00 73.38 277 HIS A CA 1
ATOM 2213 C C . HIS A 1 277 ? 11.184 -14.219 80.417 1.00 73.38 277 HIS A C 1
ATOM 2215 O O . HIS A 1 277 ? 12.382 -14.463 80.282 1.00 73.38 277 HIS A O 1
ATOM 2221 N N . ALA A 1 278 ? 10.613 -14.129 81.621 1.00 75.50 278 ALA A N 1
ATOM 2222 C CA . ALA A 1 278 ? 11.361 -14.330 82.861 1.00 75.50 278 ALA A CA 1
ATOM 2223 C C . ALA A 1 278 ? 11.974 -15.739 82.921 1.00 75.50 278 ALA A C 1
ATOM 2225 O O . ALA A 1 278 ? 13.165 -15.883 83.193 1.00 75.50 278 ALA A O 1
ATOM 2226 N N . ALA A 1 279 ? 11.199 -16.772 82.571 1.00 75.88 279 ALA A N 1
ATOM 2227 C CA . ALA A 1 279 ? 11.680 -18.150 82.524 1.00 75.88 279 ALA A CA 1
ATOM 2228 C C . ALA A 1 279 ? 12.756 -18.373 81.445 1.00 75.88 279 ALA A C 1
ATOM 2230 O O . ALA A 1 279 ? 13.687 -19.149 81.661 1.00 75.88 279 ALA A O 1
ATOM 2231 N N . ALA A 1 280 ? 12.654 -17.705 80.293 1.00 74.88 280 ALA A N 1
ATOM 2232 C CA . ALA A 1 280 ? 13.672 -17.767 79.245 1.00 74.88 280 ALA A CA 1
ATOM 2233 C C . ALA A 1 280 ? 14.992 -17.111 79.689 1.00 74.88 280 ALA A C 1
ATOM 2235 O O . ALA A 1 280 ? 16.054 -17.710 79.525 1.00 74.88 280 ALA A O 1
ATOM 2236 N N . VAL A 1 281 ? 14.928 -15.936 80.324 1.00 79.00 281 VAL A N 1
ATOM 2237 C CA . VAL A 1 281 ? 16.104 -15.225 80.857 1.00 79.00 281 VAL A CA 1
ATOM 2238 C C . VAL A 1 281 ? 16.775 -16.021 81.982 1.00 79.00 281 VAL A C 1
ATOM 2240 O O . VAL A 1 281 ? 17.998 -16.124 82.025 1.00 79.00 281 VAL A O 1
ATOM 2243 N N . GLN A 1 282 ? 16.002 -16.661 82.862 1.00 77.25 282 GLN A N 1
ATOM 2244 C CA . GLN A 1 282 ? 16.548 -17.487 83.944 1.00 77.25 282 GLN A CA 1
ATOM 2245 C C . GLN A 1 282 ? 17.276 -18.740 83.427 1.00 77.25 282 GLN A C 1
ATOM 2247 O O . GLN A 1 282 ? 18.287 -19.134 84.001 1.00 77.25 282 GLN A O 1
ATOM 2252 N N . ARG A 1 283 ? 16.800 -19.342 82.324 1.00 80.06 283 ARG A N 1
ATOM 2253 C CA . ARG A 1 283 ? 17.485 -20.465 81.652 1.00 80.06 283 ARG A CA 1
ATOM 2254 C C . ARG A 1 283 ? 18.784 -20.046 80.970 1.00 80.06 283 ARG A C 1
ATOM 2256 O O . ARG A 1 283 ? 19.689 -20.866 80.870 1.00 80.06 283 ARG A O 1
ATOM 2263 N N . GLU A 1 284 ? 18.867 -18.816 80.475 1.00 72.56 284 GLU A N 1
ATOM 2264 C CA . GLU A 1 284 ? 20.110 -18.264 79.925 1.00 72.56 284 GLU A CA 1
ATOM 2265 C C . GLU A 1 284 ? 21.138 -17.983 81.024 1.00 72.56 284 GLU A C 1
ATOM 2267 O O . GLU A 1 284 ? 22.292 -18.349 80.864 1.00 72.56 284 GLU A O 1
ATOM 2272 N N . LEU A 1 285 ? 20.725 -17.431 82.169 1.00 76.38 285 LEU A N 1
ATOM 2273 C CA . LEU A 1 285 ? 21.625 -17.145 83.298 1.00 76.38 285 LEU A CA 1
ATOM 2274 C C . LEU A 1 285 ? 22.160 -18.396 84.022 1.00 76.38 285 LEU A C 1
ATOM 2276 O O . LEU A 1 285 ? 23.085 -18.289 84.822 1.00 76.38 285 LEU A O 1
ATOM 2280 N N . GLN A 1 286 ? 21.559 -19.566 83.792 1.00 77.62 286 GLN A N 1
ATOM 2281 C CA . GLN A 1 286 ? 22.003 -20.853 84.343 1.00 77.62 286 GLN A CA 1
ATOM 2282 C C . GLN A 1 286 ? 22.956 -21.626 83.414 1.00 77.62 286 GLN A C 1
ATOM 2284 O O . GLN A 1 286 ? 23.397 -22.716 83.784 1.00 77.62 286 GLN A O 1
ATOM 2289 N N . LYS A 1 287 ? 23.247 -21.097 82.221 1.00 68.44 287 LYS A N 1
ATOM 2290 C CA . LYS A 1 287 ? 24.290 -21.604 81.319 1.00 68.44 287 LYS A CA 1
ATOM 2291 C C . LYS A 1 287 ? 25.601 -20.867 81.560 1.00 68.44 287 LYS A C 1
ATOM 2293 O O . LYS A 1 287 ? 26.647 -21.533 81.409 1.00 68.44 287 LYS A O 1
#

Solvent-accessible surface area (backbone atoms only — not comparable to full-atom values): 16386 Å² total; per-residue (Å²): 138,82,82,90,72,78,85,79,63,90,69,49,75,66,56,54,52,50,51,40,50,32,56,53,58,50,48,74,43,76,78,66,39,74,75,67,48,67,67,47,42,72,73,61,35,39,62,78,27,20,60,90,97,50,98,40,69,58,39,69,71,44,50,49,50,53,50,51,33,52,52,18,32,51,52,44,56,61,73,63,70,64,51,80,72,55,68,72,48,81,68,82,80,58,71,35,70,67,78,68,68,89,49,59,69,63,50,54,51,26,51,77,37,55,37,101,48,63,54,66,50,40,47,52,36,19,46,35,29,68,76,51,75,56,74,49,70,87,82,85,81,89,88,75,85,74,40,50,62,72,47,43,25,52,50,26,35,52,53,25,59,76,56,44,11,33,23,82,61,36,28,23,56,40,81,66,72,61,42,70,81,38,68,60,47,78,71,54,52,68,71,56,38,52,51,38,38,51,42,41,60,75,74,42,66,53,56,63,52,49,54,52,48,54,53,51,51,51,54,48,52,52,51,51,54,50,52,52,52,52,52,52,49,54,51,50,53,50,53,49,52,52,55,50,49,52,50,58,70,63,30,69,64,55,50,48,48,52,49,50,51,51,48,52,52,48,66,64,45,47,62,55,54,53,51,52,51,52,54,51,52,53,59,57,76,73,108

Sequence (287 aa):
MKRYTNIAVNISQQDLALAYRIDVALQPSVARARRWNRALTKAGHRRYLAKDGYITPAQPSYTQGVYAFAEAVYRRVQSLNLSEEDMKKPFNPAMAEIGYTCNCEGRLREHRSHRCSNRLMNLFEAVCMVLFGNRYRIRQFVIYLVWEPDQAAVAEMIFTILVNGFVGQGAGFTFCNPGISVASARKVSVKRWTEFAAWTIHQSPYLKNGTAEDLRLLQEQEREQSLVADLAKVRADIQQIETELEREDGAPEVQAEAQAESSTCFDAIAPWILTYHAAAVQRELQK

Mean predicted aligned error: 10.39 Å

Secondary structure (DSSP, 8-state):
------------HHHHHHHHHHHHHT-SSHHHHTTS-HHHHHTT--GGGSPTTS--PPPHHHHHHHHHHHHHHHHHHHHTT--TTGGGSPPSSPPB-----S-HHHHHHHHHTTSSS-HHHHHHHHHHHHHHTT-S-----------STTHHHHHHHHHHHHTT-BGGGTSB-B-SPTTSS-TTGGGS-HHHHHHHHHHHHHHSTHHHHHHHHHHHHHHHHHHHHHHHHHHHHHHHHHHHHHHHHHHHHT-HHHHHHHHHHHHHHHHHHHHHHHHHHHHHHHHHHT-